Protein AF-A0A4S4DU09-F1 (afdb_monomer_lite)

Foldseek 3Di:
DVVLVVVLVCQQPDDDPDPVVSVVSCVVCVVVSVVSVVVVVVVVVVVVVVVCVVVVVVVVVVVVCCVVCVPPDPPDDDDDDDDDDDDDDDDDPPDDVVVVVVVVVVVVVVVVVVVVVVVVVVVVVVVVVVVVVVVVVVVVVVVVVVVVVVVVVVVVVVVVVVVVVVVVVVVVVVVVVVVVVVVVVVVVVVVVVVVVVVVD

Organism: Camellia sinensis var. sinensis (NCBI:txid542762)

InterPro domains:
  IPR011684 Protein Networked (NET), actin-binding (NAB) domain [PF07765] (1-52)
  IPR011684 Protein Networked (NET), actin-binding (NAB) domain [PS51774] (1-58)
  IPR051861 NET actin-binding domain-containing protein [PTHR32258] (1-99)

pLDDT: mean 85.01, std 17.53, range [29.12, 98.5]

Sequence (200 aa):
MDAKVKAMIKLIDEDTDSFARRAEMYYKKWPKLMKLVKEFYRAYRALAERYDHTTGELRQADRTMAEVFPNQVPYVLFGNSPSGSSAHECEPHTSEMPHRYKHCLEKISKLESELSCAQEEIRCLNSVVLIETSKLKSVEEKCVMVETSNQSLWLEVENLVTKIAKKDQQLFEKHEELEDEQLRFVQVEAILQTLQNFHS

Structure (mmCIF, N/CA/C/O backbone):
data_AF-A0A4S4DU09-F1
#
_entry.id   AF-A0A4S4DU09-F1
#
loop_
_atom_site.group_PDB
_atom_site.id
_atom_site.type_symbol
_atom_site.label_atom_id
_atom_site.label_alt_id
_atom_site.label_comp_id
_atom_site.label_asym_id
_atom_site.label_entity_id
_atom_site.label_seq_id
_atom_site.pdbx_PDB_ins_code
_atom_site.Cartn_x
_atom_site.Cartn_y
_atom_site.Cartn_z
_atom_site.occupancy
_atom_site.B_iso_or_equiv
_atom_site.auth_seq_id
_atom_site.auth_comp_id
_atom_site.auth_asym_id
_atom_site.auth_atom_id
_atom_site.pdbx_PDB_model_num
ATOM 1 N N . MET A 1 1 ? 11.038 15.871 -15.103 1.00 77.31 1 MET A N 1
ATOM 2 C CA . MET A 1 1 ? 10.640 14.576 -14.507 1.00 77.31 1 MET A CA 1
ATOM 3 C C . MET A 1 1 ? 10.916 14.594 -13.010 1.00 77.31 1 MET A C 1
ATOM 5 O O . MET A 1 1 ? 9.966 14.585 -12.238 1.00 77.31 1 MET A O 1
ATOM 9 N N . ASP A 1 2 ? 12.174 14.800 -12.620 1.00 83.25 2 ASP A N 1
ATOM 10 C CA . ASP A 1 2 ? 12.634 14.907 -11.226 1.00 83.25 2 ASP A CA 1
ATOM 11 C C . ASP A 1 2 ? 11.825 15.886 -10.347 1.00 83.25 2 ASP A C 1
ATOM 13 O O . ASP A 1 2 ? 11.342 15.522 -9.280 1.00 83.25 2 ASP A O 1
ATOM 17 N N . ALA A 1 3 ? 11.550 17.101 -10.834 1.00 86.62 3 ALA A N 1
ATOM 18 C CA . ALA A 1 3 ? 10.775 18.097 -10.082 1.00 86.62 3 ALA A CA 1
ATOM 19 C C . ALA A 1 3 ? 9.349 17.634 -9.711 1.00 86.62 3 ALA A C 1
ATOM 21 O O . ALA A 1 3 ? 8.856 17.944 -8.627 1.00 86.62 3 ALA A O 1
ATOM 22 N N . LYS A 1 4 ? 8.688 16.867 -10.589 1.00 81.50 4 LYS A N 1
ATOM 23 C CA . LYS A 1 4 ? 7.351 16.318 -10.318 1.00 81.50 4 LYS A CA 1
ATOM 24 C C . LYS A 1 4 ? 7.421 15.134 -9.342 1.00 81.50 4 LYS A C 1
ATOM 26 O O . LYS A 1 4 ? 6.550 15.020 -8.488 1.00 81.50 4 LYS A O 1
ATOM 31 N N . VAL A 1 5 ? 8.472 14.311 -9.411 1.00 86.25 5 VAL A N 1
ATOM 32 C CA . VAL A 1 5 ? 8.722 13.218 -8.449 1.00 86.25 5 VAL A CA 1
ATOM 33 C C . VAL A 1 5 ? 8.990 13.780 -7.051 1.00 86.25 5 VAL A C 1
ATOM 35 O O . VAL A 1 5 ? 8.345 13.369 -6.090 1.00 86.25 5 VAL A O 1
ATOM 38 N N . LYS A 1 6 ? 9.836 14.810 -6.938 1.00 88.12 6 LYS A N 1
ATOM 39 C CA . LYS A 1 6 ? 10.067 15.533 -5.676 1.00 88.12 6 LYS A CA 1
ATOM 40 C C . LYS A 1 6 ? 8.784 16.127 -5.095 1.00 88.12 6 LYS A C 1
ATOM 42 O O . LYS A 1 6 ? 8.600 16.103 -3.883 1.00 88.12 6 LYS A O 1
ATOM 47 N N . ALA A 1 7 ? 7.883 16.635 -5.936 1.00 84.56 7 ALA A N 1
ATOM 48 C CA . ALA A 1 7 ? 6.584 17.129 -5.481 1.00 84.56 7 ALA A CA 1
ATOM 49 C C . ALA A 1 7 ? 5.674 16.006 -4.943 1.00 84.56 7 ALA A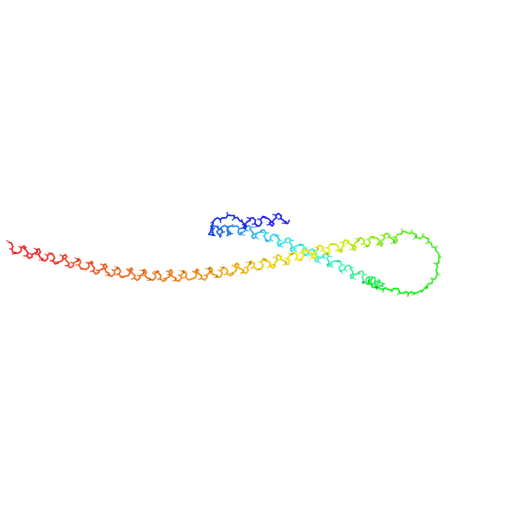 C 1
ATOM 51 O O . ALA A 1 7 ? 4.959 16.227 -3.968 1.00 84.56 7 ALA A O 1
ATOM 52 N N . MET A 1 8 ? 5.717 14.805 -5.533 1.00 83.12 8 MET A N 1
ATOM 53 C CA . MET A 1 8 ? 4.978 13.638 -5.027 1.00 83.12 8 MET A CA 1
ATOM 54 C C . MET A 1 8 ? 5.523 13.149 -3.689 1.00 83.12 8 MET A C 1
ATOM 56 O O . MET A 1 8 ? 4.73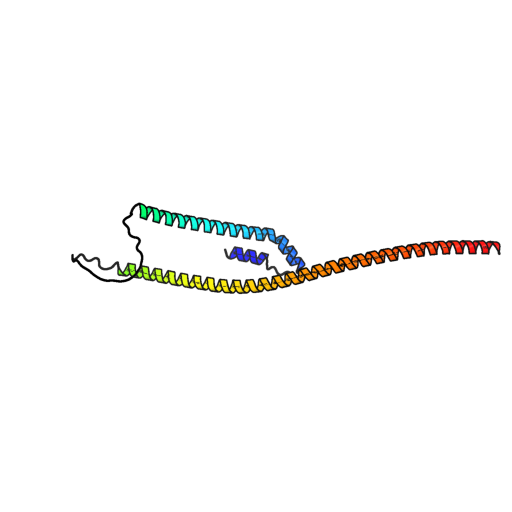8 12.898 -2.785 1.00 83.12 8 MET A O 1
ATOM 60 N N . ILE A 1 9 ? 6.847 13.066 -3.545 1.00 84.94 9 ILE A N 1
ATOM 61 C CA . ILE A 1 9 ? 7.492 12.646 -2.293 1.00 84.94 9 ILE A CA 1
ATOM 62 C C . ILE A 1 9 ? 7.136 13.618 -1.164 1.00 84.94 9 ILE A C 1
ATOM 64 O O . ILE A 1 9 ? 6.689 13.194 -0.105 1.00 84.94 9 ILE A O 1
ATOM 68 N N . LYS A 1 10 ? 7.194 14.931 -1.419 1.00 82.69 10 LYS A N 1
ATOM 69 C CA . LYS A 1 10 ? 6.789 15.950 -0.436 1.00 82.69 10 LYS A CA 1
ATOM 70 C C . LYS A 1 10 ? 5.326 15.848 0.004 1.00 82.69 10 LYS A C 1
ATOM 72 O O . LYS A 1 10 ? 5.013 16.214 1.126 1.00 82.69 10 LYS A O 1
ATOM 77 N N . LEU A 1 11 ? 4.423 15.358 -0.851 1.00 76.06 11 LEU A N 1
ATOM 78 C CA . LEU A 1 11 ? 3.023 15.131 -0.466 1.00 76.06 11 LEU A CA 1
ATOM 79 C C . LEU A 1 11 ? 2.862 13.966 0.527 1.00 76.06 11 LEU A C 1
ATOM 81 O O . LEU A 1 11 ? 1.818 13.887 1.175 1.00 76.06 11 LEU A O 1
ATOM 85 N N . ILE A 1 12 ? 3.862 13.085 0.620 1.00 76.31 12 ILE A N 1
ATOM 86 C CA . ILE A 1 12 ? 3.846 11.843 1.402 1.00 76.31 12 ILE A CA 1
ATOM 87 C C . ILE A 1 12 ? 4.667 11.984 2.695 1.00 76.31 12 ILE A C 1
ATOM 89 O O . ILE A 1 12 ? 4.250 11.465 3.726 1.00 76.31 12 ILE A O 1
ATOM 93 N N . ASP A 1 13 ? 5.786 12.708 2.654 1.00 76.62 13 ASP A N 1
ATOM 94 C CA . ASP A 1 13 ? 6.821 12.730 3.703 1.00 76.62 13 ASP A CA 1
ATOM 95 C C . ASP A 1 13 ? 6.656 13.874 4.729 1.00 76.62 13 ASP A C 1
ATOM 97 O O . ASP A 1 13 ? 7.625 14.370 5.290 1.00 76.62 13 ASP A O 1
ATOM 101 N N . GLU A 1 14 ? 5.433 14.376 4.935 1.00 71.69 14 GLU A N 1
ATOM 102 C CA . GLU A 1 14 ? 5.216 15.565 5.773 1.00 71.69 14 GLU A CA 1
ATOM 103 C C . GLU A 1 14 ? 5.247 15.214 7.274 1.00 71.69 14 GLU A C 1
ATOM 105 O O . GLU A 1 14 ? 4.438 14.406 7.743 1.00 71.69 14 GLU A O 1
ATOM 110 N N . ASP A 1 15 ? 6.177 15.831 8.016 1.00 63.50 15 ASP A N 1
ATOM 111 C CA . ASP A 1 15 ? 6.406 15.634 9.454 1.00 63.50 15 ASP A CA 1
ATOM 112 C C . ASP A 1 15 ? 5.160 15.987 10.278 1.00 63.50 15 ASP A C 1
ATOM 114 O O . ASP A 1 15 ? 4.861 17.147 10.564 1.00 63.50 15 ASP A O 1
ATOM 118 N N . THR A 1 16 ? 4.406 14.964 10.673 1.00 59.34 16 THR A N 1
ATOM 119 C CA . THR A 1 16 ? 3.304 15.097 11.628 1.00 59.34 16 THR A CA 1
ATOM 120 C C . THR A 1 16 ? 3.541 14.176 12.818 1.00 59.34 16 THR A C 1
ATOM 122 O O . THR A 1 16 ? 3.639 12.958 12.635 1.00 59.34 16 THR A O 1
ATOM 125 N N . ASP A 1 17 ? 3.535 14.746 14.025 1.00 67.25 17 ASP A N 1
ATOM 126 C CA . ASP A 1 17 ? 3.872 14.086 15.301 1.00 67.25 17 ASP A CA 1
ATOM 127 C C . ASP A 1 17 ? 2.880 12.999 15.770 1.00 67.25 17 ASP A C 1
ATOM 129 O O . ASP A 1 17 ? 3.029 12.433 16.849 1.00 67.25 17 ASP A O 1
ATOM 133 N N . SER A 1 18 ? 1.850 12.664 14.984 1.00 76.25 18 SER A N 1
ATOM 134 C CA . SER A 1 18 ? 0.872 11.627 15.339 1.00 76.25 18 SER A CA 1
ATOM 135 C C . SER A 1 18 ? 0.351 10.862 14.119 1.00 76.25 18 SER A C 1
ATOM 137 O O . SER A 1 18 ? -0.004 11.454 13.096 1.00 76.25 18 SER A O 1
ATOM 139 N N . PHE A 1 19 ? 0.256 9.534 14.254 1.00 78.50 19 PHE A N 1
ATOM 140 C CA . PHE A 1 19 ? -0.217 8.605 13.219 1.00 78.50 19 PHE A CA 1
ATOM 141 C C . PHE A 1 19 ? -1.620 8.952 12.694 1.00 78.50 19 PHE A C 1
ATOM 143 O O . PHE A 1 19 ? -1.847 8.925 11.486 1.00 78.50 19 PHE A O 1
ATOM 150 N N . ALA A 1 20 ? -2.544 9.351 13.576 1.00 78.50 20 ALA A N 1
ATOM 151 C CA . ALA A 1 20 ? -3.914 9.700 13.193 1.00 78.50 20 ALA A CA 1
ATOM 152 C C . ALA A 1 20 ? -3.962 10.921 12.256 1.00 78.50 20 ALA A C 1
ATOM 154 O O . ALA A 1 20 ? -4.653 10.904 11.238 1.00 78.50 20 ALA A O 1
ATOM 155 N N . ARG A 1 21 ? -3.154 11.952 12.543 1.00 78.38 21 ARG A N 1
ATOM 156 C CA . ARG A 1 21 ? -3.016 13.134 11.675 1.00 78.38 21 ARG A CA 1
ATOM 157 C C . ARG A 1 21 ? -2.358 12.800 10.341 1.00 78.38 21 ARG A C 1
ATOM 159 O O . ARG A 1 21 ? -2.786 13.324 9.313 1.00 78.38 21 ARG A O 1
ATOM 166 N N . ARG A 1 22 ? -1.367 11.901 10.346 1.00 78.88 22 ARG A N 1
ATOM 167 C CA . ARG A 1 22 ? -0.715 11.411 9.124 1.00 78.88 22 ARG A CA 1
ATOM 168 C C . ARG A 1 22 ? -1.717 10.717 8.202 1.00 78.88 22 ARG A C 1
ATOM 170 O O . ARG A 1 22 ? -1.784 11.046 7.019 1.00 78.88 22 ARG A O 1
ATOM 177 N N . ALA A 1 23 ? -2.527 9.811 8.749 1.00 79.00 23 ALA A N 1
ATOM 178 C CA . ALA A 1 23 ? -3.563 9.107 7.998 1.00 79.00 23 ALA A CA 1
ATOM 179 C C . ALA A 1 23 ? -4.621 10.078 7.438 1.00 79.00 23 ALA A C 1
ATOM 181 O O . ALA A 1 23 ? -4.939 10.028 6.250 1.00 79.00 23 ALA A O 1
ATOM 182 N N . GLU A 1 24 ? -5.107 11.020 8.251 1.00 80.81 24 GLU A N 1
ATOM 183 C CA . GLU A 1 24 ? -6.089 12.024 7.822 1.00 80.81 24 GLU A CA 1
ATOM 184 C C . GLU A 1 24 ? -5.555 12.923 6.687 1.00 80.81 24 GLU A C 1
ATOM 186 O O . GLU A 1 24 ? -6.242 13.164 5.686 1.00 80.81 24 GLU A O 1
ATOM 191 N N . MET A 1 25 ? -4.306 13.394 6.799 1.00 82.12 25 MET A N 1
ATOM 192 C CA . MET A 1 25 ? -3.657 14.183 5.747 1.00 82.12 25 MET A CA 1
ATOM 193 C C . MET A 1 25 ? -3.439 13.383 4.465 1.00 82.12 25 MET A C 1
ATOM 195 O O . MET A 1 25 ? -3.586 13.950 3.379 1.00 82.12 25 MET A O 1
ATOM 199 N N . TYR A 1 26 ? -3.131 12.090 4.571 1.00 82.25 26 TYR A N 1
ATOM 200 C CA . TYR A 1 26 ? -2.943 11.223 3.411 1.00 82.25 26 TYR A CA 1
ATOM 201 C C . TYR A 1 26 ? -4.214 11.159 2.560 1.00 82.25 26 TYR A C 1
ATOM 203 O O . TYR A 1 26 ? -4.169 11.450 1.364 1.00 82.25 26 TYR A O 1
ATOM 211 N N . TYR A 1 27 ? -5.372 10.910 3.180 1.00 84.12 27 TYR A N 1
ATOM 212 C CA . TYR A 1 27 ? -6.656 10.891 2.470 1.00 84.12 27 TYR A CA 1
ATOM 213 C C . TYR A 1 27 ? -7.030 12.257 1.875 1.00 84.12 27 TYR A C 1
ATOM 215 O O . TYR A 1 27 ? -7.558 12.320 0.763 1.00 84.12 27 TYR A O 1
ATOM 223 N N . LYS A 1 28 ? -6.686 13.366 2.544 1.00 85.69 28 LYS A N 1
ATOM 224 C CA . LYS A 1 28 ? -6.893 14.726 2.006 1.00 85.69 28 LYS A CA 1
ATOM 225 C C . LYS A 1 28 ? -5.985 15.044 0.808 1.00 85.69 28 LYS A C 1
ATOM 227 O O . LYS A 1 28 ? -6.398 15.756 -0.110 1.00 85.69 28 LYS A O 1
ATOM 232 N N . LYS A 1 29 ? -4.750 14.534 0.793 1.00 85.69 29 LYS A N 1
ATOM 233 C CA . LYS A 1 29 ? -3.766 14.756 -0.287 1.00 85.69 29 LYS A CA 1
ATOM 234 C C . LYS A 1 29 ? -3.873 13.737 -1.425 1.00 85.69 29 LYS A C 1
ATOM 236 O O . LYS A 1 29 ? -3.423 14.030 -2.538 1.00 85.69 29 LYS A O 1
ATOM 241 N N . TRP A 1 30 ? -4.526 12.602 -1.185 1.00 88.31 30 TRP A N 1
ATOM 242 C CA . TRP A 1 30 ? -4.700 11.498 -2.130 1.00 88.31 30 TRP A CA 1
ATOM 243 C C . TRP A 1 30 ? -5.191 11.922 -3.525 1.00 88.31 30 TRP A C 1
ATOM 245 O O . TRP A 1 30 ? -4.572 11.512 -4.510 1.00 88.31 30 TRP A O 1
ATOM 255 N N . PRO A 1 31 ? -6.204 12.804 -3.681 1.00 89.81 31 PRO A N 1
ATOM 256 C CA . PRO A 1 31 ? -6.664 13.216 -5.010 1.00 89.81 31 PRO A CA 1
ATOM 257 C C . PRO A 1 31 ? -5.588 13.954 -5.820 1.00 89.81 31 PRO A C 1
ATOM 259 O O . PRO A 1 31 ? -5.488 13.779 -7.036 1.00 89.81 31 PRO A O 1
ATOM 262 N N . LYS A 1 32 ? -4.754 14.762 -5.150 1.00 87.31 32 LYS A N 1
ATOM 263 C CA . LYS A 1 32 ? -3.662 15.516 -5.787 1.00 87.31 32 LYS A CA 1
ATOM 264 C C . LYS A 1 32 ? -2.517 14.589 -6.191 1.00 87.31 32 LYS A C 1
ATOM 266 O O . LYS A 1 32 ? -2.021 14.697 -7.312 1.00 87.31 32 LYS A O 1
ATOM 271 N N . LEU A 1 33 ? -2.148 13.653 -5.315 1.00 88.56 33 LEU A N 1
ATOM 272 C CA . LEU A 1 33 ? -1.127 12.642 -5.595 1.00 88.56 33 LEU A CA 1
ATOM 273 C C . LEU A 1 33 ? -1.545 11.748 -6.772 1.00 88.56 33 LEU A C 1
ATOM 275 O O . LEU A 1 33 ? -0.804 11.605 -7.743 1.00 88.56 33 LEU A O 1
ATOM 279 N N . MET A 1 34 ? -2.778 11.238 -6.739 1.00 91.62 34 MET A N 1
ATOM 280 C CA . MET A 1 34 ? -3.353 10.404 -7.795 1.00 91.62 34 MET A CA 1
ATOM 281 C C . MET A 1 34 ? -3.391 11.121 -9.152 1.00 91.62 34 MET A C 1
ATOM 283 O O . MET A 1 34 ? -3.112 10.513 -10.188 1.00 91.62 34 MET A O 1
ATOM 287 N N . LYS A 1 35 ? -3.706 12.423 -9.171 1.00 91.31 35 LYS A N 1
ATOM 288 C CA . LYS A 1 35 ? -3.667 13.225 -10.402 1.00 91.31 35 LYS A CA 1
ATOM 289 C C . LYS A 1 35 ? -2.256 13.269 -10.995 1.00 91.31 35 LYS A C 1
ATOM 291 O O . LYS A 1 35 ? -2.102 13.020 -12.190 1.00 91.31 35 LYS A O 1
ATOM 296 N N . LEU A 1 36 ? -1.236 13.527 -10.172 1.00 88.62 36 LEU A N 1
ATOM 297 C CA . LEU A 1 36 ? 0.148 13.612 -10.645 1.00 88.62 36 LEU A CA 1
ATOM 298 C C . LEU A 1 36 ? 0.665 12.265 -11.175 1.00 88.62 36 LEU A C 1
ATOM 300 O O . LEU A 1 36 ? 1.293 12.230 -12.232 1.00 88.62 36 LEU A O 1
ATOM 304 N N . VAL A 1 37 ? 0.340 11.163 -10.490 1.00 92.31 37 VAL A N 1
ATOM 305 C CA . VAL A 1 37 ? 0.669 9.791 -10.922 1.00 92.31 37 VAL A CA 1
ATOM 306 C C . VAL A 1 37 ? 0.055 9.486 -12.291 1.00 92.31 37 VAL A C 1
ATOM 308 O O . VAL A 1 37 ? 0.743 9.005 -13.192 1.00 92.31 37 VAL A O 1
ATOM 311 N N . LYS A 1 38 ? -1.230 9.812 -12.484 1.00 94.50 38 LYS A N 1
ATOM 312 C CA . LYS A 1 38 ? -1.931 9.587 -13.759 1.00 94.50 38 LYS A CA 1
ATOM 313 C C . LYS A 1 38 ? -1.325 10.391 -14.907 1.00 94.50 38 LYS A C 1
ATOM 315 O O . LYS A 1 38 ? -1.201 9.868 -16.013 1.00 94.50 38 LYS A O 1
ATOM 320 N N . GLU A 1 39 ? -0.942 11.642 -14.665 1.00 92.50 39 GLU A N 1
ATOM 321 C CA . GLU A 1 39 ? -0.255 12.465 -15.669 1.00 92.50 39 GLU A CA 1
ATOM 322 C C . GLU A 1 39 ? 1.115 11.887 -16.041 1.00 92.50 39 GLU A C 1
ATOM 324 O O . GLU A 1 39 ? 1.472 11.862 -17.219 1.00 92.50 39 GLU A O 1
ATOM 329 N N . PHE A 1 40 ? 1.858 11.379 -15.056 1.00 88.44 40 PHE A N 1
ATOM 330 C CA . PHE A 1 40 ? 3.135 10.708 -15.283 1.00 88.44 40 PHE A CA 1
ATOM 331 C C . PHE A 1 40 ? 2.984 9.462 -16.151 1.00 88.44 40 PHE A C 1
ATOM 333 O O . PHE A 1 40 ? 3.694 9.308 -17.145 1.00 88.44 40 PHE A O 1
ATOM 340 N N . TYR A 1 41 ? 2.020 8.609 -15.806 1.00 93.00 41 TYR A N 1
ATOM 341 C CA . TYR A 1 41 ? 1.736 7.392 -16.554 1.00 93.00 41 TYR A CA 1
ATOM 342 C C . TYR A 1 41 ? 1.314 7.699 -17.996 1.00 93.00 41 TYR A C 1
ATOM 344 O O . TYR A 1 41 ? 1.822 7.081 -18.929 1.00 93.00 41 TYR A O 1
ATOM 352 N N . ARG A 1 42 ? 0.446 8.700 -18.205 1.00 94.94 42 ARG A N 1
ATOM 353 C CA . ARG A 1 42 ? 0.052 9.143 -19.555 1.00 94.94 42 ARG A CA 1
ATOM 354 C C . ARG A 1 42 ? 1.248 9.624 -20.377 1.00 94.94 42 ARG A C 1
ATOM 356 O O . ARG A 1 42 ? 1.352 9.263 -21.544 1.00 94.94 42 ARG A O 1
ATOM 363 N N . ALA A 1 43 ? 2.145 10.409 -19.779 1.00 93.62 43 ALA A N 1
ATOM 364 C CA . ALA A 1 43 ? 3.336 10.903 -20.468 1.00 93.62 43 ALA A CA 1
ATOM 365 C C . ALA A 1 43 ? 4.301 9.768 -20.842 1.00 93.62 43 ALA A C 1
ATOM 367 O O . ALA A 1 43 ? 4.807 9.741 -21.962 1.00 93.62 43 ALA A O 1
ATOM 368 N N . TYR A 1 44 ? 4.524 8.818 -19.930 1.00 94.12 44 TYR A N 1
ATOM 369 C CA . TYR A 1 44 ? 5.360 7.647 -20.195 1.00 94.12 44 TYR A CA 1
ATOM 370 C C . TYR A 1 44 ? 4.765 6.766 -21.298 1.00 94.12 44 TYR A C 1
ATOM 372 O O . TYR A 1 44 ? 5.463 6.385 -22.233 1.00 94.12 44 TYR A O 1
ATOM 380 N N . ARG A 1 45 ? 3.454 6.511 -21.240 1.00 96.12 45 ARG A N 1
ATOM 381 C CA . ARG A 1 45 ? 2.745 5.725 -22.251 1.00 96.12 45 ARG A CA 1
ATOM 382 C C . ARG A 1 45 ? 2.833 6.353 -23.644 1.00 96.12 45 ARG A C 1
ATOM 384 O O . ARG A 1 45 ? 3.204 5.663 -24.584 1.00 96.12 45 ARG A O 1
ATOM 391 N N . ALA A 1 46 ? 2.591 7.659 -23.762 1.00 96.19 46 ALA A N 1
ATOM 392 C CA . ALA A 1 46 ? 2.724 8.371 -25.035 1.00 96.19 46 ALA A CA 1
ATOM 393 C C . ALA A 1 46 ? 4.165 8.346 -25.580 1.00 96.19 46 ALA A C 1
ATOM 395 O O . ALA A 1 46 ? 4.385 8.354 -26.791 1.00 96.19 46 ALA A O 1
ATOM 396 N N . LEU A 1 47 ? 5.169 8.332 -24.697 1.00 95.62 47 LEU A N 1
ATOM 397 C CA . LEU A 1 47 ? 6.563 8.190 -25.106 1.00 95.62 47 LEU A CA 1
ATOM 398 C C . LEU A 1 47 ? 6.843 6.792 -25.673 1.00 95.62 47 LEU A C 1
ATOM 400 O O . LEU A 1 47 ? 7.450 6.703 -26.738 1.00 95.62 47 LEU A O 1
ATOM 404 N N . ALA A 1 48 ? 6.372 5.742 -24.998 1.00 95.69 48 ALA A N 1
ATOM 405 C CA . ALA A 1 48 ? 6.509 4.360 -25.453 1.00 95.69 48 ALA A CA 1
ATOM 406 C C . ALA A 1 48 ? 5.811 4.133 -26.806 1.00 95.69 48 ALA A C 1
ATOM 408 O O . ALA A 1 48 ? 6.428 3.619 -27.731 1.00 95.69 48 ALA A O 1
ATOM 409 N N . GLU A 1 49 ? 4.581 4.630 -26.966 1.00 95.88 49 GLU A N 1
ATOM 410 C CA . GLU A 1 49 ? 3.821 4.517 -28.221 1.00 95.88 49 GLU A CA 1
ATOM 411 C C . GLU A 1 49 ? 4.564 5.155 -29.411 1.00 95.88 49 GLU A C 1
ATOM 413 O O . GLU A 1 49 ? 4.606 4.587 -30.502 1.00 95.88 49 GLU A O 1
AT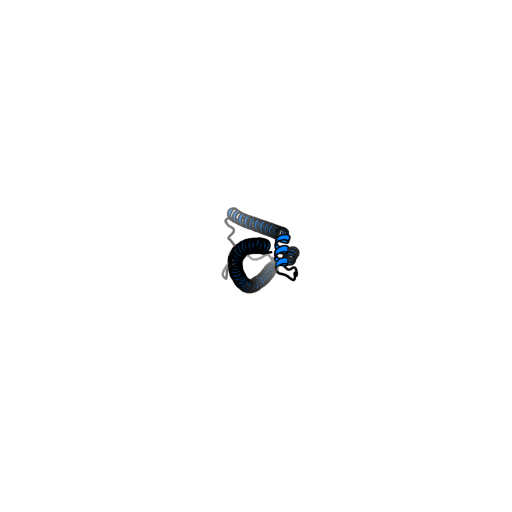OM 418 N N . ARG A 1 50 ? 5.219 6.309 -29.211 1.00 96.75 50 ARG A N 1
ATOM 419 C CA . ARG A 1 50 ? 6.050 6.925 -30.264 1.00 96.75 50 ARG A CA 1
ATOM 420 C C . ARG A 1 50 ? 7.312 6.122 -30.566 1.00 96.75 50 ARG A C 1
ATOM 422 O O . ARG A 1 50 ? 7.716 6.060 -31.724 1.00 96.75 50 ARG A O 1
ATOM 429 N N . TYR A 1 51 ? 7.938 5.528 -29.554 1.00 95.50 51 TYR A N 1
ATOM 430 C CA . TYR A 1 51 ? 9.110 4.678 -29.758 1.00 95.50 51 TYR A CA 1
ATOM 431 C C . TYR A 1 51 ? 8.757 3.451 -30.609 1.00 95.50 51 TYR A C 1
ATOM 433 O O . TYR A 1 51 ? 9.423 3.189 -31.614 1.00 95.50 51 TYR A O 1
ATOM 441 N N . ASP A 1 52 ? 7.661 2.771 -30.270 1.00 94.81 52 ASP A N 1
ATOM 442 C CA . ASP A 1 52 ? 7.152 1.627 -31.029 1.00 94.81 52 ASP A CA 1
ATOM 443 C C . ASP A 1 52 ? 6.816 2.016 -32.472 1.00 94.81 52 ASP A C 1
ATOM 445 O O . ASP A 1 52 ? 7.187 1.305 -33.406 1.00 94.81 52 ASP A O 1
ATOM 449 N N . HIS A 1 53 ? 6.185 3.179 -32.668 1.00 95.81 53 HIS A N 1
ATOM 450 C CA . HIS A 1 53 ? 5.870 3.699 -33.996 1.00 95.81 53 HIS A CA 1
ATOM 451 C C . HIS A 1 53 ? 7.133 3.940 -34.835 1.00 95.81 53 HIS A C 1
ATOM 453 O O . HIS A 1 53 ? 7.267 3.350 -35.903 1.00 95.81 53 HIS A O 1
ATOM 459 N N . THR A 1 54 ? 8.095 4.718 -34.328 1.00 94.06 54 THR A N 1
ATOM 460 C CA . THR A 1 54 ? 9.340 5.025 -35.063 1.00 94.06 54 THR A CA 1
ATOM 461 C C . THR A 1 54 ? 10.181 3.781 -35.362 1.00 94.06 54 THR A C 1
ATOM 463 O O . THR A 1 54 ? 10.728 3.641 -36.455 1.00 94.06 54 THR A O 1
ATOM 466 N N . THR A 1 55 ? 10.253 2.835 -34.422 1.00 92.75 55 THR A N 1
ATOM 467 C CA . THR A 1 55 ? 10.981 1.572 -34.615 1.00 92.75 55 THR A CA 1
ATOM 468 C C . THR A 1 55 ? 10.251 0.662 -35.605 1.00 92.75 55 THR A C 1
ATOM 470 O O . THR A 1 55 ? 10.885 -0.045 -36.392 1.00 92.75 55 THR A O 1
ATOM 473 N N . GLY A 1 56 ? 8.916 0.687 -35.591 1.00 91.25 56 GLY A N 1
ATOM 474 C CA . GLY A 1 56 ? 8.070 0.002 -36.562 1.00 91.25 56 GLY A CA 1
ATOM 475 C C . GLY A 1 56 ? 8.251 0.545 -37.980 1.00 91.25 56 GLY A C 1
ATOM 476 O O . GLY A 1 56 ? 8.453 -0.247 -38.901 1.00 91.25 56 GLY A O 1
ATOM 477 N N . GLU A 1 57 ? 8.252 1.869 -38.145 1.00 95.00 57 GLU A N 1
ATOM 478 C CA . GLU A 1 57 ? 8.491 2.542 -39.428 1.00 95.00 57 GLU A CA 1
ATOM 479 C C . GLU A 1 57 ? 9.888 2.246 -39.980 1.00 95.00 57 GLU A C 1
ATOM 481 O O . GLU A 1 57 ? 10.015 1.912 -41.156 1.00 95.00 57 GLU A O 1
ATOM 486 N N . LEU A 1 58 ? 10.923 2.271 -39.132 1.00 91.75 58 LEU A N 1
ATOM 487 C CA . LEU A 1 58 ? 12.287 1.909 -39.529 1.00 91.75 58 LEU A CA 1
ATOM 488 C C . LEU A 1 58 ? 12.353 0.471 -40.061 1.00 91.75 58 LEU A C 1
ATOM 490 O O . LEU A 1 58 ? 12.816 0.238 -41.174 1.00 91.75 58 LEU A O 1
ATOM 494 N N . ARG A 1 59 ? 11.796 -0.492 -39.316 1.00 91.31 59 ARG A N 1
ATOM 495 C CA . ARG A 1 59 ? 11.730 -1.898 -39.756 1.00 91.31 59 ARG A CA 1
ATOM 496 C C . ARG A 1 59 ? 10.899 -2.078 -41.025 1.00 91.31 59 ARG A C 1
ATOM 498 O O . ARG A 1 59 ? 11.137 -3.002 -41.803 1.00 91.31 59 ARG A O 1
ATOM 505 N N . GLN A 1 60 ? 9.870 -1.258 -41.220 1.00 92.56 60 GLN A N 1
ATOM 506 C CA . GLN A 1 60 ? 9.067 -1.274 -42.438 1.00 92.56 60 GLN A CA 1
ATOM 507 C C . GLN A 1 60 ? 9.844 -0.714 -43.635 1.00 92.56 60 GLN A C 1
ATOM 509 O O . GLN A 1 60 ? 9.773 -1.303 -44.715 1.00 92.56 60 GLN A O 1
ATOM 514 N N . ALA A 1 61 ? 10.624 0.350 -43.443 1.00 90.75 61 ALA A N 1
ATOM 515 C CA . ALA A 1 61 ? 11.524 0.883 -44.459 1.00 90.75 61 ALA A CA 1
ATOM 516 C C . ALA A 1 61 ? 12.612 -0.134 -44.835 1.00 90.75 61 ALA A C 1
ATOM 518 O O . ALA A 1 61 ? 12.821 -0.369 -46.023 1.00 90.75 61 ALA A O 1
ATOM 519 N N . ASP A 1 62 ? 13.217 -0.810 -43.852 1.00 85.50 62 ASP A N 1
ATOM 520 C CA . ASP A 1 62 ? 14.214 -1.864 -44.085 1.00 85.50 62 ASP A CA 1
ATOM 521 C C . ASP A 1 62 ? 13.635 -3.030 -44.903 1.00 85.50 62 ASP A C 1
ATOM 523 O O . ASP A 1 62 ? 14.260 -3.491 -45.859 1.00 85.50 62 ASP A O 1
ATOM 527 N N . ARG A 1 63 ? 12.408 -3.476 -44.587 1.00 87.38 63 ARG A N 1
ATOM 528 C CA . ARG A 1 63 ? 11.701 -4.496 -45.387 1.00 87.38 63 ARG A CA 1
ATOM 529 C C . ARG A 1 63 ? 11.433 -4.026 -46.811 1.00 87.38 63 ARG A C 1
ATOM 531 O O . ARG A 1 63 ? 11.735 -4.748 -47.752 1.00 87.38 63 ARG A O 1
ATOM 538 N N . THR A 1 64 ? 10.925 -2.806 -46.964 1.00 88.94 64 THR A N 1
ATOM 539 C CA . THR A 1 64 ? 10.652 -2.223 -48.286 1.00 88.94 64 THR A CA 1
ATOM 540 C C . THR A 1 64 ? 11.940 -2.111 -49.108 1.00 88.94 64 THR A C 1
ATOM 542 O O . THR A 1 64 ? 11.950 -2.431 -50.290 1.00 88.94 64 THR A O 1
ATOM 545 N N . MET A 1 65 ? 13.055 -1.708 -48.494 1.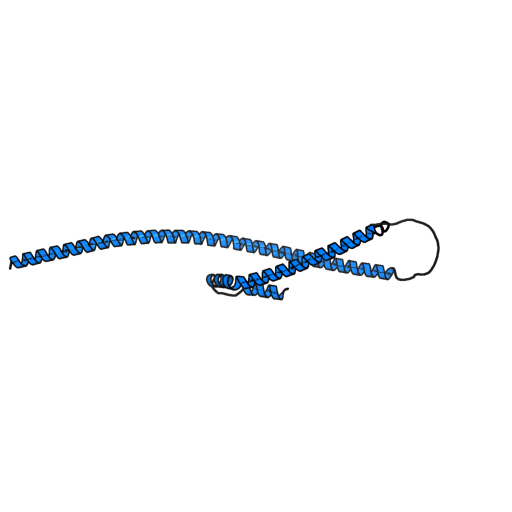00 81.69 65 MET A N 1
ATOM 546 C CA . MET A 1 65 ? 14.353 -1.618 -49.166 1.00 81.69 65 MET A CA 1
ATOM 547 C C . MET A 1 65 ? 14.867 -2.994 -49.603 1.00 81.69 65 MET A C 1
ATOM 549 O O . MET A 1 65 ? 15.352 -3.128 -50.726 1.00 81.69 65 MET A O 1
ATOM 553 N N . ALA A 1 66 ? 14.715 -4.014 -48.753 1.00 79.75 66 ALA A N 1
ATOM 554 C CA . ALA A 1 66 ? 15.064 -5.392 -49.088 1.00 79.75 66 ALA A CA 1
ATOM 555 C C . ALA A 1 66 ? 14.202 -5.958 -50.235 1.00 79.75 66 ALA A C 1
ATOM 557 O O . ALA A 1 66 ? 14.709 -6.705 -51.068 1.00 79.75 66 ALA A O 1
ATOM 558 N N . GLU A 1 67 ? 12.922 -5.580 -50.315 1.00 80.31 67 GLU A N 1
ATOM 559 C CA . GLU A 1 67 ? 12.005 -5.989 -51.390 1.00 80.31 67 GLU A CA 1
ATOM 560 C C . GLU A 1 67 ? 12.273 -5.262 -52.718 1.00 80.31 67 GLU A C 1
ATOM 562 O O . GLU A 1 67 ? 12.234 -5.884 -53.780 1.00 80.31 67 GLU A O 1
ATOM 567 N N . VAL A 1 68 ? 12.561 -3.956 -52.676 1.00 83.25 68 VAL A N 1
ATOM 568 C CA . VAL A 1 68 ? 12.811 -3.130 -53.875 1.00 83.25 68 VAL A CA 1
ATOM 569 C C . VAL A 1 68 ? 14.210 -3.379 -54.453 1.00 83.25 68 VAL A C 1
ATOM 571 O O . VAL A 1 68 ? 14.412 -3.249 -55.661 1.00 83.25 68 VAL A O 1
ATOM 574 N N . PHE A 1 69 ? 15.173 -3.788 -53.621 1.00 71.75 69 PHE A N 1
ATOM 575 C CA . PHE A 1 69 ? 16.543 -4.094 -54.037 1.00 71.75 69 PHE A CA 1
ATOM 576 C C . PHE A 1 69 ? 16.993 -5.481 -53.540 1.00 71.75 69 PHE A C 1
ATOM 578 O O . PHE A 1 69 ? 17.906 -5.574 -52.715 1.00 71.75 69 PHE A O 1
ATOM 585 N N . PRO A 1 70 ? 16.428 -6.573 -54.088 1.00 66.19 70 PRO A N 1
ATOM 586 C CA . PRO A 1 70 ? 16.632 -7.945 -53.602 1.00 66.19 70 PRO A CA 1
ATOM 587 C C . PRO A 1 70 ? 18.082 -8.455 -53.687 1.00 66.19 70 PRO A C 1
ATOM 589 O O . PRO A 1 70 ? 18.412 -9.479 -53.098 1.00 66.19 70 PRO A O 1
ATOM 592 N N . ASN A 1 71 ? 18.962 -7.735 -54.390 1.00 57.81 71 ASN A N 1
ATOM 593 C CA . ASN A 1 71 ? 20.362 -8.111 -54.588 1.00 57.81 71 ASN A CA 1
ATOM 594 C C . ASN A 1 71 ? 21.343 -7.393 -53.641 1.00 57.81 71 ASN A C 1
ATOM 596 O O . ASN A 1 71 ? 22.553 -7.585 -53.771 1.00 57.81 71 ASN A O 1
ATOM 600 N N . GLN A 1 72 ? 20.870 -6.567 -52.699 1.00 60.19 72 GLN A N 1
ATOM 601 C CA . GLN A 1 72 ? 21.737 -5.998 -51.662 1.00 60.19 72 GLN A CA 1
ATOM 602 C C . GLN A 1 72 ? 21.800 -6.956 -50.471 1.00 60.19 72 GLN A C 1
ATOM 604 O O . GLN A 1 72 ? 20.883 -7.044 -49.658 1.00 60.19 72 GLN A O 1
ATOM 609 N N . VAL A 1 73 ? 22.890 -7.720 -50.403 1.00 55.44 73 VAL A N 1
ATOM 610 C CA . VAL A 1 73 ? 23.140 -8.695 -49.337 1.00 55.44 73 VAL A CA 1
ATOM 611 C C . VAL A 1 73 ? 23.224 -7.964 -47.989 1.00 55.44 73 VAL A C 1
ATOM 613 O O . VAL A 1 73 ? 23.997 -7.007 -47.879 1.00 55.44 73 VAL A O 1
ATOM 616 N N . PRO A 1 74 ? 22.485 -8.401 -46.949 1.00 53.59 74 PRO A N 1
ATOM 617 C CA . PRO A 1 74 ? 22.674 -7.908 -45.592 1.00 53.59 74 PRO A CA 1
ATOM 618 C C . PRO A 1 74 ? 24.141 -8.057 -45.190 1.00 53.59 74 PRO A C 1
ATOM 620 O O . PRO A 1 74 ? 24.686 -9.161 -45.204 1.00 53.59 74 PRO A O 1
ATOM 623 N N . TYR A 1 75 ? 24.793 -6.947 -44.846 1.00 53.41 75 TYR A N 1
ATOM 624 C CA . TYR A 1 75 ? 26.174 -6.963 -44.376 1.00 53.41 75 TYR A CA 1
ATOM 625 C C . TYR A 1 75 ? 26.203 -7.563 -42.964 1.00 53.41 75 TYR A C 1
ATOM 627 O O . TYR A 1 75 ? 26.091 -6.863 -41.958 1.00 53.41 75 TYR A O 1
ATOM 635 N N . VAL A 1 76 ? 26.294 -8.892 -42.891 1.00 46.34 76 VAL A N 1
ATOM 636 C CA . VAL A 1 76 ? 26.532 -9.618 -41.645 1.00 46.34 76 VAL A CA 1
ATOM 637 C C . VAL A 1 76 ? 28.030 -9.565 -41.363 1.00 46.34 76 VAL A C 1
ATOM 639 O O . VAL A 1 76 ? 28.855 -10.125 -42.079 1.00 46.34 76 VAL A O 1
ATOM 642 N N . LEU A 1 77 ? 28.370 -8.830 -40.313 1.00 58.41 77 LEU A N 1
ATOM 643 C CA . LEU A 1 77 ? 29.691 -8.728 -39.717 1.00 58.41 77 LEU A CA 1
ATOM 644 C C . LEU A 1 77 ? 30.117 -10.093 -39.146 1.00 58.41 77 LEU A C 1
ATOM 646 O O . LEU A 1 77 ? 29.641 -10.442 -38.074 1.00 58.41 77 LEU A O 1
ATOM 650 N N . PHE A 1 78 ? 31.009 -10.845 -39.805 1.00 39.47 78 PHE A N 1
ATOM 651 C CA . PHE A 1 78 ? 31.909 -11.798 -39.129 1.00 39.47 78 PHE A CA 1
ATOM 652 C C . PHE A 1 78 ? 33.090 -12.233 -40.023 1.00 39.47 78 PHE A C 1
ATOM 654 O O . PHE A 1 78 ? 32.897 -12.850 -41.061 1.00 39.47 78 PHE A O 1
ATOM 661 N N . GLY A 1 79 ? 34.309 -11.925 -39.565 1.00 48.62 79 GLY A N 1
ATOM 662 C CA . GLY A 1 79 ? 35.489 -12.802 -39.597 1.00 48.62 79 GLY A CA 1
ATOM 663 C C . GLY A 1 79 ? 36.083 -13.314 -40.923 1.00 48.62 79 GLY A C 1
ATOM 664 O O . GLY A 1 79 ? 35.576 -14.257 -41.512 1.00 48.62 79 GLY A O 1
ATOM 665 N N . ASN A 1 80 ? 37.318 -12.854 -41.170 1.00 38.66 80 ASN A N 1
ATOM 666 C CA . ASN A 1 80 ? 38.488 -13.620 -41.648 1.00 38.66 80 ASN A CA 1
ATOM 667 C C . ASN A 1 80 ? 38.731 -13.740 -43.177 1.00 38.66 80 ASN A C 1
ATOM 669 O O . ASN A 1 80 ? 37.954 -14.331 -43.915 1.00 38.66 80 ASN A O 1
ATOM 673 N N . SER A 1 81 ? 39.893 -13.211 -43.602 1.00 60.53 81 SER A N 1
ATOM 674 C CA . SER A 1 81 ? 40.626 -13.383 -44.886 1.00 60.53 81 SER A CA 1
ATOM 675 C C . SER A 1 81 ? 40.840 -14.861 -45.311 1.00 60.53 81 SER A C 1
ATOM 677 O O . SER A 1 81 ? 40.531 -15.723 -44.489 1.00 60.53 81 SER A O 1
ATOM 679 N N . PRO A 1 82 ? 41.501 -15.226 -46.455 1.00 61.12 82 PRO A N 1
ATOM 680 C CA . PRO A 1 82 ? 42.124 -14.457 -47.565 1.00 61.12 82 PRO A CA 1
ATOM 681 C C . PRO A 1 82 ? 41.837 -14.998 -49.010 1.00 61.12 82 PRO A C 1
ATOM 683 O O . PRO A 1 82 ? 41.182 -16.018 -49.179 1.00 61.12 82 PRO A O 1
ATOM 686 N N . SER A 1 83 ? 42.454 -14.365 -50.032 1.00 43.31 83 SER A N 1
ATOM 687 C CA . SER A 1 83 ? 42.654 -14.810 -51.445 1.00 43.31 83 SER A CA 1
ATOM 688 C C . SER A 1 83 ? 41.458 -14.739 -52.416 1.00 43.31 83 SER A C 1
ATOM 690 O O . SER A 1 83 ? 40.378 -15.208 -52.103 1.00 43.31 83 SER A O 1
ATOM 692 N N . GLY A 1 84 ? 41.571 -14.243 -53.658 1.00 33.25 84 GLY A N 1
ATOM 693 C CA . GLY A 1 84 ? 42.700 -13.694 -54.418 1.00 33.25 84 GLY A CA 1
ATOM 694 C C . GLY A 1 84 ? 42.293 -13.309 -55.861 1.00 33.25 84 GLY A C 1
ATOM 695 O O . GLY A 1 84 ? 41.285 -13.801 -56.353 1.00 33.25 84 GLY A O 1
ATOM 696 N N . SER A 1 85 ? 43.138 -12.486 -56.510 1.00 41.75 85 SER A N 1
ATOM 697 C CA . SER A 1 85 ? 43.211 -12.127 -57.954 1.00 41.75 85 SER A CA 1
ATOM 698 C C . SER A 1 85 ? 42.000 -11.379 -58.558 1.00 41.75 85 SER A C 1
ATOM 700 O O . SER A 1 85 ? 40.861 -11.754 -58.343 1.00 41.75 85 SER A O 1
ATOM 702 N N . SER A 1 86 ? 42.131 -10.298 -59.331 1.00 34.88 86 SER A N 1
ATOM 703 C CA . SER A 1 86 ? 43.035 -10.069 -60.463 1.00 34.88 86 SER A CA 1
ATOM 704 C C . SER A 1 86 ? 43.206 -8.568 -60.733 1.00 34.88 86 SER A C 1
ATOM 706 O O . SER A 1 86 ? 42.303 -7.772 -60.494 1.00 34.88 86 SER A O 1
ATOM 708 N N . ALA A 1 87 ? 44.378 -8.217 -61.256 1.00 40.03 87 ALA A N 1
ATOM 709 C CA . ALA A 1 87 ? 44.888 -6.872 -61.476 1.00 40.03 87 ALA A CA 1
ATOM 710 C C . ALA A 1 87 ? 44.108 -6.035 -62.508 1.00 40.03 87 ALA A C 1
ATOM 712 O O . ALA A 1 87 ? 43.893 -6.467 -63.639 1.00 40.03 87 ALA A O 1
ATOM 713 N N . HIS A 1 88 ? 43.823 -4.787 -62.126 1.00 36.62 88 HIS A N 1
ATOM 714 C CA . HIS A 1 88 ? 43.928 -3.614 -62.995 1.00 36.62 88 HIS A CA 1
ATOM 715 C C . HIS A 1 88 ? 44.315 -2.407 -62.112 1.00 36.62 88 HIS A C 1
ATOM 717 O O . HIS A 1 88 ? 43.521 -1.942 -61.300 1.00 36.62 88 HIS A O 1
ATOM 723 N N . GLU A 1 89 ? 45.565 -1.950 -62.215 1.00 37.38 89 GLU A N 1
ATOM 724 C CA . GLU A 1 89 ? 46.052 -0.663 -61.679 1.00 37.38 89 GLU A CA 1
ATOM 725 C C . GLU A 1 89 ? 45.540 0.487 -62.583 1.00 37.38 89 GLU A C 1
ATOM 727 O O . GLU A 1 89 ? 45.245 0.237 -63.751 1.00 37.38 89 GLU A O 1
ATOM 732 N N . CYS A 1 90 ? 45.404 1.765 -62.216 1.00 33.78 90 CYS A N 1
ATOM 733 C CA . CYS A 1 90 ? 45.556 2.533 -60.978 1.00 33.78 90 CYS A CA 1
ATOM 734 C C . CYS A 1 90 ? 44.875 3.899 -61.230 1.00 33.78 90 CYS A C 1
ATOM 736 O O . CYS A 1 90 ? 45.167 4.527 -62.245 1.00 33.78 90 CYS A O 1
ATOM 738 N N . GLU A 1 91 ? 44.068 4.411 -60.296 1.00 29.12 91 GLU A N 1
ATOM 739 C CA . GLU A 1 91 ? 43.962 5.861 -60.062 1.00 29.12 91 GLU A CA 1
ATOM 740 C C . GLU A 1 91 ? 43.928 6.138 -58.544 1.00 29.12 91 GLU A C 1
ATOM 742 O O . GLU A 1 91 ? 43.338 5.361 -57.784 1.00 29.12 91 GLU A O 1
ATOM 747 N N . PRO A 1 92 ? 44.610 7.193 -58.059 1.00 47.47 92 PRO A N 1
ATOM 748 C CA . PRO A 1 92 ? 44.961 7.335 -56.653 1.00 47.47 92 PRO A CA 1
ATOM 749 C C . PRO A 1 92 ? 43.859 8.045 -55.854 1.00 47.47 92 PRO A C 1
ATOM 751 O O . PRO A 1 92 ? 43.862 9.265 -55.705 1.00 47.47 92 PRO A O 1
ATOM 754 N N . HIS A 1 93 ? 42.956 7.283 -55.235 1.00 42.59 93 HIS A N 1
ATOM 755 C CA . HIS A 1 93 ? 42.122 7.793 -54.138 1.00 42.59 93 HIS A CA 1
ATOM 756 C C . HIS A 1 93 ? 42.760 7.477 -52.787 1.00 42.59 93 HIS A C 1
ATOM 758 O O . HIS A 1 93 ? 42.291 6.666 -51.987 1.00 42.59 93 HIS A O 1
ATOM 764 N N . THR A 1 94 ? 43.879 8.145 -52.533 1.00 43.00 94 THR A N 1
ATOM 765 C CA . THR A 1 94 ? 44.475 8.242 -51.206 1.00 43.00 94 THR A CA 1
ATOM 766 C C . THR A 1 94 ? 43.546 9.041 -50.283 1.00 43.00 94 THR A C 1
ATOM 768 O O . THR A 1 94 ? 43.233 10.193 -50.562 1.00 43.00 94 THR A O 1
ATOM 771 N N . SER A 1 95 ? 43.209 8.444 -49.132 1.00 53.75 95 SER A N 1
ATOM 772 C CA . SER A 1 95 ? 42.902 9.137 -47.867 1.00 53.75 95 SER A CA 1
ATOM 773 C C . SER A 1 95 ? 41.448 9.516 -47.501 1.00 53.75 95 SER A C 1
ATOM 775 O O . SER A 1 95 ? 41.220 10.582 -46.943 1.00 53.75 95 SER A O 1
ATOM 777 N N . GLU A 1 96 ? 40.469 8.612 -47.638 1.00 49.84 96 GLU A N 1
ATOM 778 C CA . GLU A 1 96 ? 39.216 8.698 -46.836 1.00 49.84 96 GLU A CA 1
ATOM 779 C C . GLU A 1 96 ? 38.906 7.450 -45.989 1.00 49.84 96 GLU A C 1
ATOM 781 O O . GLU A 1 96 ? 38.201 7.528 -44.979 1.00 49.84 96 GLU A O 1
ATOM 786 N N . MET A 1 97 ? 39.456 6.288 -46.348 1.00 56.50 97 MET A N 1
ATOM 787 C CA . MET A 1 97 ? 39.257 5.034 -45.605 1.00 56.50 97 MET A CA 1
ATOM 788 C C . MET A 1 97 ? 39.758 5.071 -44.146 1.00 56.50 97 MET A C 1
ATOM 790 O O . MET A 1 97 ? 39.043 4.568 -43.274 1.00 56.50 97 MET A O 1
ATOM 794 N N . PRO A 1 98 ? 40.903 5.709 -43.820 1.00 69.75 98 PRO A N 1
ATOM 795 C CA . PRO A 1 98 ? 41.360 5.823 -42.433 1.00 69.75 98 PRO A CA 1
ATOM 796 C C . PRO A 1 98 ? 40.412 6.654 -41.556 1.00 69.75 98 PRO A C 1
ATOM 798 O O . PRO A 1 98 ? 40.210 6.338 -40.385 1.00 69.75 98 PRO A O 1
ATOM 801 N N . HIS A 1 99 ? 39.790 7.693 -42.124 1.00 69.38 99 HIS A N 1
ATOM 802 C CA . HIS A 1 99 ? 38.877 8.579 -41.399 1.00 69.38 99 HIS A CA 1
ATOM 803 C C . HIS A 1 99 ? 37.535 7.906 -41.091 1.00 69.38 99 HIS A C 1
ATOM 805 O O . HIS A 1 99 ? 37.036 8.039 -39.973 1.00 69.38 99 HIS A O 1
ATOM 811 N N . ARG A 1 100 ? 36.986 7.116 -42.028 1.00 82.06 100 ARG A N 1
ATOM 812 C CA . ARG A 1 100 ? 35.768 6.320 -41.784 1.00 82.06 100 ARG A CA 1
ATOM 813 C C . ARG A 1 100 ? 35.977 5.242 -40.723 1.00 82.06 100 ARG A C 1
ATOM 815 O O . ARG A 1 100 ? 35.143 5.106 -39.832 1.00 82.06 100 ARG A O 1
ATOM 822 N N . TYR A 1 101 ? 37.103 4.529 -40.774 1.00 87.00 101 TYR A N 1
ATOM 823 C CA . TYR A 1 101 ? 37.451 3.533 -39.758 1.00 87.00 101 TYR A CA 1
ATOM 824 C C . TYR A 1 101 ? 37.615 4.170 -38.370 1.00 87.00 101 TYR A C 1
ATOM 826 O O . TYR A 1 101 ? 37.049 3.681 -37.393 1.00 87.00 101 TYR A O 1
ATOM 834 N N . LYS A 1 102 ? 38.300 5.319 -38.292 1.00 88.75 102 LYS A N 1
ATOM 835 C CA . LYS A 1 102 ? 38.451 6.084 -37.047 1.00 88.75 102 LYS A CA 1
ATOM 836 C C . LYS A 1 102 ? 37.102 6.536 -36.470 1.00 88.75 102 LYS A C 1
ATOM 838 O O . LYS A 1 102 ? 36.853 6.327 -35.288 1.00 88.75 102 LYS A O 1
ATOM 843 N N . HIS A 1 103 ? 36.210 7.076 -37.301 1.00 90.19 103 HIS A N 1
ATOM 844 C CA . HIS A 1 103 ? 34.864 7.474 -36.876 1.00 90.19 103 HIS A CA 1
ATOM 845 C C . HIS A 1 103 ? 34.023 6.278 -36.386 1.00 90.19 103 HIS A C 1
ATOM 847 O O . HIS A 1 103 ? 33.300 6.384 -35.395 1.00 90.19 103 HIS A O 1
ATOM 853 N N . CYS A 1 104 ? 34.125 5.117 -37.043 1.00 91.44 104 CYS A N 1
ATOM 854 C CA . CYS A 1 104 ? 33.476 3.892 -36.573 1.00 91.44 104 CYS A CA 1
ATOM 855 C C . CYS A 1 104 ? 33.996 3.454 -35.198 1.00 91.44 104 CYS A C 1
ATOM 857 O O . CYS A 1 104 ? 33.184 3.130 -34.334 1.00 91.44 104 CYS A O 1
ATOM 859 N N . LEU A 1 105 ? 35.312 3.491 -34.969 1.00 94.00 105 LEU A N 1
ATOM 860 C CA . LEU A 1 105 ? 35.903 3.162 -33.668 1.00 94.00 105 LEU A CA 1
ATOM 861 C C . LEU A 1 105 ? 35.456 4.124 -32.560 1.00 94.00 105 LEU A C 1
ATOM 863 O O . LEU A 1 105 ? 35.105 3.675 -31.473 1.00 94.00 105 LEU A O 1
ATOM 867 N N . GLU A 1 106 ? 35.409 5.429 -32.837 1.00 94.88 106 GLU A N 1
ATOM 868 C CA . GLU A 1 106 ? 34.906 6.428 -31.882 1.00 94.88 106 GLU A CA 1
ATOM 869 C C . GLU A 1 106 ? 33.436 6.170 -31.520 1.00 94.88 106 GLU A C 1
ATOM 871 O O . GLU A 1 106 ? 33.057 6.231 -30.348 1.00 94.88 106 GLU A O 1
ATOM 876 N N . LYS A 1 107 ? 32.607 5.813 -32.509 1.00 96.06 107 LYS A N 1
ATOM 877 C CA . LYS A 1 107 ? 31.201 5.464 -32.279 1.00 96.06 107 LYS A CA 1
ATOM 878 C C . LYS A 1 107 ? 31.050 4.182 -31.458 1.00 96.06 107 LYS A C 1
ATOM 880 O O . LYS A 1 107 ? 30.200 4.145 -30.573 1.00 96.06 107 LYS A O 1
ATOM 885 N N . ILE A 1 108 ? 31.864 3.161 -31.730 1.00 94.88 108 ILE A N 1
ATOM 886 C CA . ILE A 1 108 ? 31.881 1.911 -30.954 1.00 94.88 108 ILE A CA 1
ATOM 887 C C . ILE A 1 108 ? 32.279 2.206 -29.506 1.00 94.88 108 ILE A C 1
ATOM 889 O O . ILE A 1 108 ? 31.531 1.856 -28.602 1.00 94.88 108 ILE A O 1
ATOM 893 N N . SER A 1 109 ? 33.368 2.948 -29.289 1.00 96.44 109 SER A N 1
ATOM 894 C CA . SER A 1 109 ? 33.830 3.316 -27.946 1.00 96.44 109 SER A CA 1
ATOM 895 C C . SER A 1 109 ? 32.775 4.102 -27.159 1.00 96.44 109 SER A C 1
ATOM 897 O O . SER A 1 109 ? 32.545 3.838 -25.976 1.00 96.44 109 SER A O 1
ATOM 899 N N . LYS A 1 110 ? 32.067 5.028 -27.820 1.00 96.31 110 LYS A N 1
ATOM 900 C CA . LYS A 1 110 ? 30.950 5.753 -27.207 1.00 96.31 110 LYS A CA 1
ATOM 901 C C . LYS A 1 110 ? 29.824 4.806 -26.783 1.00 96.31 110 LYS A C 1
ATOM 903 O O . LYS A 1 110 ? 29.398 4.863 -25.631 1.00 96.31 110 LYS A O 1
ATOM 908 N N . LEU A 1 111 ? 29.382 3.923 -27.678 1.00 97.06 111 LEU A N 1
ATOM 909 C CA . LEU A 1 111 ? 28.333 2.945 -27.375 1.00 97.06 111 LEU A CA 1
ATOM 910 C C . LEU A 1 111 ? 28.748 1.980 -26.256 1.00 97.06 111 LEU A C 1
ATOM 912 O O . LEU A 1 111 ? 27.929 1.660 -25.402 1.00 97.06 111 LEU A O 1
ATOM 916 N N . GLU A 1 112 ? 30.012 1.559 -26.215 1.00 96.56 112 GLU A N 1
ATOM 917 C CA . GLU A 1 112 ? 30.554 0.727 -25.134 1.00 96.56 112 GLU A CA 1
ATOM 918 C C . GLU A 1 112 ? 30.504 1.455 -23.783 1.00 96.56 112 GLU A C 1
ATOM 920 O O . GLU A 1 112 ? 30.065 0.873 -22.789 1.00 96.56 112 GLU A O 1
ATOM 925 N N . SER A 1 113 ? 30.877 2.742 -23.740 1.00 95.38 113 SER A N 1
ATOM 926 C CA . SER A 1 113 ? 30.780 3.547 -22.514 1.00 95.38 113 SER A CA 1
ATOM 927 C C . SER A 1 113 ? 29.333 3.754 -22.054 1.00 95.38 113 SER A C 1
ATOM 929 O O . SER A 1 113 ? 29.044 3.643 -20.862 1.00 95.38 113 SER A O 1
ATOM 931 N N . GLU A 1 114 ? 28.410 4.000 -22.990 1.00 98.00 114 GLU A N 1
ATOM 932 C CA . GLU A 1 114 ? 26.983 4.171 -22.700 1.00 98.00 114 GLU A CA 1
ATOM 933 C C . GLU A 1 114 ? 26.378 2.863 -22.179 1.00 98.00 114 GLU A C 1
ATOM 935 O O . GLU A 1 114 ? 25.628 2.871 -21.203 1.00 98.00 114 GLU A O 1
ATOM 940 N N . LEU A 1 115 ? 26.763 1.729 -22.768 1.00 96.38 115 LEU A N 1
ATOM 941 C CA . LEU A 1 115 ? 26.344 0.404 -22.325 1.00 96.38 115 LEU A CA 1
ATOM 942 C C . LEU A 1 115 ? 26.887 0.080 -20.927 1.00 96.38 115 LEU A C 1
ATOM 944 O O . LEU A 1 115 ? 26.131 -0.405 -20.087 1.00 96.38 115 LEU A O 1
ATOM 948 N N . SER A 1 116 ? 28.153 0.401 -20.644 1.00 97.31 116 SER A N 1
ATOM 949 C CA . SER A 1 116 ? 28.733 0.237 -19.305 1.00 97.31 116 SER A CA 1
ATOM 950 C C . SER A 1 116 ? 28.034 1.122 -18.269 1.00 97.31 116 SER A C 1
ATOM 952 O O . SER A 1 116 ? 27.797 0.676 -17.146 1.00 97.31 116 SER A O 1
ATOM 954 N N . CYS A 1 117 ? 27.686 2.359 -18.636 1.00 96.19 117 CYS A N 1
ATOM 955 C CA . CYS A 1 117 ? 26.945 3.279 -17.773 1.00 96.19 117 CYS A CA 1
ATOM 956 C C . CYS A 1 117 ? 25.548 2.723 -17.461 1.00 96.19 117 CYS A C 1
ATOM 958 O O . CYS A 1 117 ? 25.176 2.594 -16.295 1.00 96.19 117 CYS A O 1
ATOM 960 N N . ALA A 1 118 ? 24.814 2.285 -18.487 1.00 96.06 118 ALA A N 1
ATOM 961 C CA . ALA A 1 118 ? 23.495 1.678 -18.328 1.00 96.06 118 ALA A CA 1
ATOM 962 C C . ALA A 1 118 ? 23.537 0.383 -17.491 1.00 96.06 118 ALA A C 1
ATOM 964 O O . ALA A 1 118 ? 22.651 0.135 -16.673 1.00 96.06 118 ALA A O 1
ATOM 965 N N . GLN A 1 119 ? 24.576 -0.442 -17.649 1.00 97.31 119 GLN A N 1
ATOM 966 C CA . GLN A 1 119 ? 24.765 -1.648 -16.836 1.00 97.31 119 GLN A CA 1
ATOM 967 C C . GLN A 1 119 ? 24.999 -1.330 -15.354 1.00 97.31 119 GLN A C 1
ATOM 969 O O . GLN A 1 119 ? 24.491 -2.048 -14.488 1.00 97.31 119 GLN A O 1
ATOM 974 N N . GLU A 1 120 ? 25.748 -0.269 -15.047 1.00 96.38 120 GLU A N 1
ATOM 975 C CA . GLU A 1 120 ? 25.953 0.185 -13.668 1.00 96.38 120 GLU A CA 1
ATOM 976 C C . GLU A 1 120 ? 24.654 0.708 -13.048 1.00 96.38 120 GLU A C 1
ATOM 978 O O . GLU A 1 120 ? 24.324 0.352 -11.915 1.00 96.38 120 GLU A O 1
ATOM 983 N N . GLU A 1 121 ? 23.879 1.487 -13.805 1.00 96.31 121 GLU A N 1
ATOM 984 C CA . GLU A 1 121 ? 22.568 1.975 -13.370 1.00 96.31 121 GLU A CA 1
ATOM 985 C C . GLU A 1 121 ? 21.622 0.817 -13.036 1.00 96.31 121 GLU A C 1
ATOM 987 O O . GLU A 1 121 ? 21.008 0.820 -11.969 1.00 96.31 121 GLU A O 1
ATOM 992 N N . ILE A 1 122 ? 21.556 -0.214 -13.888 1.00 96.31 122 ILE A N 1
ATOM 993 C CA . ILE A 1 122 ? 20.755 -1.421 -13.627 1.00 96.31 122 ILE A CA 1
ATOM 994 C C . ILE A 1 122 ? 21.231 -2.125 -12.352 1.00 96.31 122 ILE A C 1
ATOM 996 O O . ILE A 1 122 ? 20.412 -2.547 -11.532 1.00 96.31 122 ILE A O 1
ATOM 1000 N N . ARG A 1 123 ? 22.549 -2.248 -12.153 1.00 97.44 123 ARG A N 1
ATOM 1001 C CA . ARG A 1 123 ? 23.114 -2.877 -10.951 1.00 97.44 123 ARG A CA 1
ATOM 1002 C C . ARG A 1 123 ? 22.728 -2.111 -9.686 1.00 97.44 123 ARG A C 1
ATOM 1004 O O . ARG A 1 123 ? 22.301 -2.728 -8.709 1.00 97.44 123 ARG A O 1
ATOM 1011 N N . CYS A 1 124 ? 22.847 -0.787 -9.716 1.00 95.88 124 CYS A N 1
ATOM 1012 C CA . CYS A 1 124 ? 22.468 0.081 -8.605 1.00 95.88 124 CYS A CA 1
ATOM 1013 C C . CYS A 1 124 ? 20.959 0.032 -8.347 1.00 95.88 124 CYS A C 1
ATOM 1015 O O . CYS A 1 124 ? 20.529 -0.065 -7.201 1.00 95.88 124 CYS A O 1
ATOM 1017 N N . LEU A 1 125 ? 20.142 0.035 -9.399 1.00 97.50 125 LEU A N 1
ATOM 1018 C CA . LEU A 1 125 ? 18.694 -0.068 -9.261 1.00 97.50 125 LEU A CA 1
ATOM 1019 C C . LEU A 1 125 ? 18.292 -1.401 -8.616 1.00 97.50 125 LEU A C 1
ATOM 1021 O O . LEU A 1 125 ? 17.473 -1.414 -7.702 1.00 97.50 125 LEU A O 1
ATOM 1025 N N . ASN A 1 126 ? 18.914 -2.510 -9.022 1.00 96.94 126 ASN A N 1
ATOM 1026 C CA . ASN A 1 126 ? 18.661 -3.823 -8.427 1.00 96.94 126 ASN A CA 1
ATOM 1027 C C . ASN A 1 126 ? 18.996 -3.867 -6.929 1.00 96.94 126 ASN A C 1
ATOM 1029 O O . ASN A 1 126 ? 18.248 -4.470 -6.158 1.00 96.94 126 ASN A O 1
ATOM 1033 N N . SER A 1 127 ? 20.087 -3.222 -6.494 1.00 95.38 127 SER A N 1
ATOM 1034 C CA . SER A 1 127 ? 20.431 -3.169 -5.067 1.00 95.38 127 SER A CA 1
ATOM 1035 C C . SER A 1 127 ? 19.418 -2.341 -4.269 1.00 95.38 127 SER A C 1
ATOM 1037 O O . SER A 1 127 ? 18.998 -2.767 -3.191 1.00 95.38 127 SER A O 1
ATOM 1039 N N . VAL A 1 128 ? 18.953 -1.215 -4.820 1.00 97.50 128 VAL A N 1
ATOM 1040 C CA . VAL A 1 128 ? 17.891 -0.393 -4.218 1.00 97.50 128 VAL A CA 1
ATOM 1041 C C . VAL A 1 128 ? 16.587 -1.181 -4.113 1.00 97.50 128 VAL A C 1
ATOM 1043 O O . VAL A 1 128 ? 16.011 -1.242 -3.029 1.00 97.50 128 VAL A O 1
ATOM 1046 N N . VAL A 1 129 ? 16.166 -1.858 -5.184 1.00 97.25 129 VAL A N 1
ATOM 1047 C CA . VAL A 1 129 ? 14.959 -2.702 -5.189 1.00 97.25 129 VAL A CA 1
ATOM 1048 C C . VAL A 1 129 ? 15.056 -3.804 -4.130 1.00 97.25 129 VAL A C 1
ATOM 1050 O O . VAL A 1 129 ? 14.097 -4.039 -3.394 1.00 97.25 129 VAL A O 1
ATOM 1053 N N . LEU A 1 130 ? 16.212 -4.455 -3.979 1.00 97.75 130 LEU A N 1
ATOM 1054 C CA . LEU A 1 130 ? 16.411 -5.472 -2.941 1.00 97.75 130 LEU A CA 1
ATOM 1055 C C . LEU A 1 130 ? 16.277 -4.888 -1.520 1.00 97.75 130 LEU A C 1
ATOM 1057 O O . LEU A 1 130 ? 15.660 -5.490 -0.640 1.00 97.75 130 LEU A O 1
ATOM 1061 N N . ILE A 1 131 ? 16.817 -3.691 -1.286 1.00 96.00 131 ILE A N 1
ATOM 1062 C CA . ILE A 1 131 ? 16.697 -3.015 0.011 1.00 96.00 131 ILE A CA 1
ATOM 1063 C C . ILE A 1 131 ? 15.242 -2.610 0.271 1.00 96.00 131 ILE A C 1
ATOM 1065 O O . ILE A 1 131 ? 14.712 -2.876 1.351 1.00 96.00 131 ILE A O 1
ATOM 1069 N N . GLU A 1 132 ? 14.579 -1.984 -0.698 1.00 95.19 132 GLU A N 1
ATOM 1070 C CA . GLU A 1 132 ? 13.193 -1.531 -0.565 1.00 95.19 132 GLU A CA 1
ATOM 1071 C C . GLU A 1 132 ? 12.225 -2.696 -0.361 1.00 95.19 132 GLU A C 1
ATOM 1073 O O . GLU A 1 132 ? 11.354 -2.611 0.502 1.00 95.19 132 GLU A O 1
ATOM 1078 N N . THR A 1 133 ? 12.424 -3.816 -1.059 1.00 95.06 133 THR A N 1
ATOM 1079 C CA . THR A 1 133 ? 11.622 -5.035 -0.858 1.00 95.06 133 THR A CA 1
ATOM 1080 C C . THR A 1 133 ? 11.788 -5.605 0.551 1.00 95.06 133 THR A C 1
ATOM 1082 O O . THR A 1 133 ? 10.793 -5.968 1.180 1.00 95.06 133 THR A O 1
ATOM 1085 N N . SER A 1 134 ? 13.006 -5.612 1.107 1.00 94.75 134 SER A N 1
ATOM 1086 C CA . SER A 1 134 ? 13.230 -6.054 2.494 1.00 94.75 134 SER A CA 1
ATOM 1087 C C . SER A 1 134 ? 12.557 -5.138 3.529 1.00 94.75 134 SER A C 1
ATOM 1089 O O . SER A 1 134 ? 11.945 -5.618 4.487 1.00 94.75 134 SER A O 1
ATOM 1091 N N . LYS A 1 135 ? 12.600 -3.815 3.316 1.00 98.00 135 LYS A N 1
ATOM 1092 C CA . LYS A 1 135 ? 11.928 -2.830 4.178 1.00 98.00 135 LYS A CA 1
ATOM 1093 C C . LYS A 1 135 ? 10.411 -2.950 4.088 1.00 98.00 135 LYS A C 1
ATOM 1095 O O . LYS A 1 135 ? 9.748 -2.920 5.122 1.00 98.00 135 LYS A O 1
ATOM 1100 N N . LEU A 1 136 ? 9.880 -3.110 2.876 1.00 96.50 136 LEU A N 1
ATOM 1101 C CA . LEU A 1 136 ? 8.451 -3.283 2.636 1.00 96.50 136 LEU A CA 1
ATOM 1102 C C . LEU A 1 136 ? 7.926 -4.517 3.370 1.00 96.50 136 LEU A C 1
ATOM 1104 O O . LEU A 1 136 ? 6.939 -4.408 4.089 1.00 96.50 136 LEU A O 1
ATOM 1108 N N . LYS A 1 137 ? 8.650 -5.639 3.291 1.00 97.50 137 LYS A N 1
ATOM 1109 C CA . LYS A 1 137 ? 8.306 -6.864 4.020 1.00 97.50 137 LYS A CA 1
ATOM 1110 C C . LYS A 1 137 ? 8.277 -6.656 5.541 1.00 97.50 137 LYS A C 1
ATOM 1112 O O . LYS A 1 137 ? 7.346 -7.090 6.207 1.00 97.50 137 LYS A O 1
ATOM 1117 N N . SER A 1 138 ? 9.249 -5.928 6.099 1.00 96.88 138 SER A N 1
ATOM 1118 C CA . SER A 1 138 ? 9.251 -5.601 7.535 1.00 96.88 138 SER A CA 1
ATOM 1119 C C . SER A 1 138 ? 8.065 -4.717 7.948 1.00 96.88 138 SER A C 1
ATOM 1121 O O . SER A 1 138 ? 7.532 -4.863 9.049 1.00 96.88 138 SER A O 1
ATOM 1123 N N . VAL A 1 139 ? 7.649 -3.782 7.089 1.00 95.62 139 VAL A N 1
ATOM 1124 C CA . VAL A 1 139 ? 6.463 -2.946 7.335 1.00 95.62 139 VAL A CA 1
ATOM 1125 C C . VAL A 1 139 ? 5.181 -3.773 7.232 1.00 95.62 139 VAL A C 1
ATOM 1127 O O . VAL A 1 139 ? 4.303 -3.614 8.075 1.00 95.62 139 VAL A O 1
ATOM 1130 N N . GLU A 1 140 ? 5.094 -4.679 6.260 1.00 97.25 140 GLU A N 1
ATOM 1131 C CA . GLU A 1 140 ? 3.968 -5.600 6.083 1.00 97.25 140 GLU A CA 1
ATOM 1132 C C . GLU A 1 140 ? 3.752 -6.470 7.332 1.00 97.25 140 GLU A C 1
ATOM 1134 O O . GLU A 1 140 ? 2.650 -6.502 7.878 1.00 97.25 140 GLU A O 1
ATOM 1139 N N . GLU A 1 141 ? 4.820 -7.064 7.873 1.00 97.25 141 GLU A N 1
ATOM 1140 C CA . GLU A 1 141 ? 4.772 -7.836 9.125 1.00 97.25 141 GLU A CA 1
ATOM 1141 C C . GLU A 1 141 ? 4.270 -6.992 10.314 1.00 97.25 141 GLU A C 1
ATOM 1143 O O . GLU A 1 141 ? 3.441 -7.447 11.108 1.00 97.25 141 GLU A O 1
ATOM 1148 N N . LYS A 1 142 ? 4.720 -5.734 10.428 1.00 97.38 142 LYS A N 1
ATOM 1149 C CA . LYS A 1 142 ? 4.248 -4.806 11.472 1.00 97.38 142 LYS A CA 1
ATOM 1150 C C . LYS A 1 142 ? 2.777 -4.426 11.295 1.00 97.38 142 LYS A C 1
ATOM 1152 O O . LYS A 1 142 ? 2.071 -4.304 12.293 1.00 97.38 142 LYS A O 1
ATOM 1157 N N . CYS A 1 143 ? 2.308 -4.244 10.061 1.00 93.94 143 CYS A N 1
ATOM 1158 C CA . CYS A 1 143 ? 0.897 -3.975 9.777 1.00 93.94 143 CYS A CA 1
ATOM 1159 C C . CYS A 1 143 ? 0.009 -5.142 10.214 1.00 93.94 143 CYS A C 1
ATOM 1161 O O . CYS A 1 143 ? -0.961 -4.915 10.935 1.00 93.94 143 CYS A O 1
ATOM 1163 N N . VAL A 1 144 ? 0.391 -6.377 9.875 1.00 97.88 144 VAL A N 1
ATOM 1164 C CA . VAL A 1 144 ? -0.333 -7.584 10.306 1.00 97.88 144 VAL A CA 1
ATOM 1165 C C . VAL A 1 144 ? -0.381 -7.685 11.838 1.00 97.88 144 VAL A C 1
ATOM 1167 O O . VAL A 1 144 ? -1.427 -7.979 12.422 1.00 97.88 144 VAL A O 1
ATOM 1170 N N . MET A 1 145 ? 0.727 -7.384 12.524 1.00 97.25 145 MET A N 1
ATOM 1171 C CA . MET A 1 145 ? 0.762 -7.352 13.992 1.00 97.25 145 MET A CA 1
ATOM 1172 C C . MET A 1 145 ? -0.208 -6.309 14.578 1.00 97.25 145 MET A C 1
ATOM 1174 O O . MET A 1 145 ? -0.924 -6.590 15.538 1.00 97.25 145 MET A O 1
ATOM 1178 N N . VAL A 1 146 ? -0.254 -5.102 14.011 1.00 97.19 146 VAL A N 1
ATOM 1179 C CA . VAL A 1 146 ? -1.168 -4.048 14.477 1.00 97.19 146 VAL A CA 1
ATOM 1180 C C . VAL A 1 146 ? -2.628 -4.413 14.201 1.00 97.19 146 VAL A C 1
ATOM 1182 O O . VAL A 1 146 ? -3.477 -4.189 15.061 1.00 97.19 146 VAL A O 1
ATOM 1185 N N . GLU A 1 147 ? -2.937 -5.002 13.046 1.00 96.56 147 GLU A N 1
ATOM 1186 C CA . GLU A 1 147 ? -4.295 -5.454 12.719 1.00 96.56 147 GLU A CA 1
ATOM 1187 C C . GLU A 1 147 ? -4.795 -6.527 13.686 1.00 96.56 147 GLU A C 1
ATOM 1189 O O . GLU A 1 147 ? -5.900 -6.408 14.214 1.00 96.56 147 GLU A O 1
ATOM 1194 N N . THR A 1 148 ? -3.971 -7.536 13.969 1.00 97.25 148 THR A N 1
ATOM 1195 C CA . THR A 1 148 ? -4.323 -8.605 14.918 1.00 97.25 148 THR A CA 1
ATOM 1196 C C . THR A 1 148 ? -4.533 -8.071 16.336 1.00 97.25 148 THR A C 1
ATOM 1198 O O . THR A 1 148 ? -5.509 -8.433 16.996 1.00 97.25 148 THR A O 1
ATOM 1201 N N . SER A 1 149 ? -3.684 -7.143 16.787 1.00 97.88 149 SER A N 1
ATOM 1202 C CA . SER A 1 149 ? -3.860 -6.465 18.078 1.00 97.88 149 SER A CA 1
ATOM 1203 C C . SER A 1 149 ? -5.150 -5.634 18.127 1.00 97.88 149 SER A C 1
ATOM 1205 O O . SER A 1 149 ? -5.930 -5.750 19.073 1.00 97.88 149 SER A O 1
ATOM 1207 N N . ASN A 1 150 ? -5.441 -4.863 17.073 1.00 96.12 150 ASN A N 1
ATOM 1208 C CA . ASN A 1 150 ? -6.681 -4.090 16.972 1.00 96.12 150 ASN A CA 1
ATOM 1209 C C . ASN A 1 150 ? -7.928 -4.986 17.009 1.00 96.12 150 ASN A C 1
ATOM 1211 O O . ASN A 1 150 ? -8.910 -4.628 17.656 1.00 96.12 150 ASN A O 1
ATOM 1215 N N . GLN A 1 151 ? -7.900 -6.148 16.350 1.00 98.31 151 GLN A N 1
ATOM 1216 C CA . GLN A 1 151 ? -8.992 -7.127 16.415 1.00 98.31 151 GLN A CA 1
ATOM 1217 C C . GLN A 1 151 ? -9.187 -7.665 17.839 1.00 98.31 151 GLN A C 1
ATOM 1219 O O . GLN A 1 151 ? -10.319 -7.744 18.314 1.00 98.31 151 GLN A O 1
ATOM 1224 N N . SER A 1 152 ? -8.095 -7.977 18.545 1.00 98.00 152 SER A N 1
ATOM 1225 C CA . SER A 1 152 ? -8.156 -8.410 19.946 1.00 98.00 152 SER A CA 1
ATOM 1226 C C . SER A 1 152 ? -8.766 -7.338 20.851 1.00 98.00 152 SER A C 1
ATOM 1228 O O . SER A 1 152 ? -9.617 -7.651 21.682 1.00 98.00 152 SER A O 1
ATOM 1230 N N . LEU A 1 153 ? -8.368 -6.074 20.678 1.00 98.31 153 LEU A N 1
ATOM 1231 C CA . LEU A 1 153 ? -8.919 -4.955 21.446 1.00 98.31 153 LEU A CA 1
ATOM 1232 C C . LEU A 1 153 ? -10.410 -4.751 21.169 1.00 98.31 153 LEU A C 1
ATOM 1234 O O . LEU A 1 153 ? -11.172 -4.493 22.097 1.00 98.31 153 LEU A O 1
ATOM 1238 N N . TRP A 1 154 ? -10.847 -4.906 19.918 1.00 97.56 154 TRP A N 1
ATOM 1239 C CA . TRP A 1 154 ? -12.270 -4.854 19.575 1.00 97.56 154 TRP A CA 1
ATOM 1240 C C . TRP A 1 154 ? -13.085 -5.918 20.316 1.00 97.56 154 TRP A C 1
ATOM 1242 O O . TRP A 1 154 ? -14.127 -5.595 20.886 1.00 97.56 154 TRP A O 1
ATOM 1252 N N . LEU A 1 155 ? -12.584 -7.155 20.372 1.00 97.81 155 LEU A N 1
ATOM 1253 C CA . LEU A 1 155 ? -13.225 -8.239 21.123 1.00 97.81 155 LEU A CA 1
ATOM 1254 C C . LEU A 1 155 ? -13.260 -7.953 22.631 1.00 97.81 155 LEU A C 1
ATOM 1256 O O . LEU A 1 155 ? -14.238 -8.274 23.308 1.00 97.81 155 LEU A O 1
ATOM 1260 N N . GLU A 1 156 ? -12.211 -7.333 23.173 1.00 98.25 156 GLU A N 1
ATOM 1261 C CA . GLU A 1 156 ? -12.174 -6.929 24.579 1.00 98.25 156 GLU A CA 1
ATOM 1262 C C . GLU A 1 156 ? -13.196 -5.826 24.885 1.00 98.25 156 GLU A C 1
ATOM 1264 O O . GLU A 1 156 ? -13.928 -5.929 25.873 1.00 98.25 156 GLU A O 1
ATOM 1269 N N . VAL A 1 157 ? -13.317 -4.820 24.014 1.00 98.31 157 VAL A N 1
ATOM 1270 C CA . VAL A 1 157 ? -14.345 -3.772 24.120 1.00 98.31 157 VAL A CA 1
ATOM 1271 C C . VAL A 1 157 ? -15.742 -4.386 24.093 1.00 98.31 157 VAL A C 1
ATOM 1273 O O . VAL A 1 157 ? -16.559 -4.067 24.956 1.00 98.31 157 VAL A O 1
ATOM 1276 N N . GLU A 1 158 ? -16.015 -5.304 23.167 1.00 98.25 158 GLU A N 1
ATOM 1277 C CA . GLU A 1 158 ? -17.306 -5.995 23.091 1.00 98.25 158 GLU A CA 1
ATOM 1278 C C . GLU A 1 158 ? -17.597 -6.788 24.379 1.00 98.25 158 GLU A C 1
ATOM 1280 O O . GLU A 1 158 ? -18.682 -6.679 24.957 1.00 98.25 158 GLU A O 1
ATOM 1285 N N . ASN A 1 159 ? -16.602 -7.502 24.916 1.00 97.88 159 ASN A N 1
ATOM 1286 C CA . ASN A 1 159 ? -16.729 -8.207 26.194 1.00 97.88 159 ASN A CA 1
ATOM 1287 C C . ASN A 1 159 ? -17.059 -7.247 27.349 1.00 97.88 159 ASN A C 1
ATOM 1289 O O . ASN A 1 159 ? -17.967 -7.518 28.141 1.00 97.88 159 ASN A O 1
ATOM 1293 N N . LEU A 1 160 ? -16.356 -6.118 27.441 1.00 98.31 160 LEU A N 1
ATOM 1294 C CA . LEU A 1 160 ? -16.595 -5.112 28.475 1.00 98.31 160 LEU A CA 1
ATOM 1295 C C . LEU A 1 160 ? -17.987 -4.488 28.349 1.00 98.31 160 LEU A C 1
ATOM 1297 O O . LEU A 1 160 ? -18.679 -4.374 29.359 1.00 98.31 160 LEU A O 1
ATOM 1301 N N . VAL A 1 161 ? -18.439 -4.178 27.133 1.00 98.50 161 VAL A N 1
ATOM 1302 C CA . VAL A 1 161 ? -19.799 -3.678 26.877 1.00 98.50 161 VAL A CA 1
ATOM 1303 C C . VAL A 1 161 ? -20.847 -4.675 27.375 1.00 98.50 161 VAL A C 1
ATOM 1305 O O . VAL A 1 161 ? -21.765 -4.288 28.099 1.00 98.50 161 VAL A O 1
ATOM 1308 N N . THR A 1 162 ? -20.684 -5.973 27.089 1.00 97.81 162 THR A N 1
ATOM 1309 C CA . THR A 1 162 ? -21.626 -6.989 27.599 1.00 97.81 162 THR A CA 1
ATOM 1310 C C . THR A 1 162 ? -21.603 -7.112 29.126 1.00 97.81 162 THR A C 1
ATOM 1312 O O . THR A 1 162 ? -22.642 -7.361 29.739 1.00 97.81 162 THR A O 1
ATOM 1315 N N . LYS A 1 163 ? -20.439 -6.929 29.768 1.00 98.44 163 LYS A N 1
ATOM 1316 C CA . LYS A 1 163 ? -20.325 -6.917 31.236 1.00 98.44 163 LYS A CA 1
ATOM 1317 C C . LYS A 1 163 ? -21.004 -5.698 31.850 1.00 98.44 163 LYS A C 1
ATOM 1319 O O . LYS A 1 163 ? -21.673 -5.861 32.867 1.00 98.44 163 LYS A O 1
ATOM 1324 N N . ILE A 1 164 ? -20.846 -4.521 31.246 1.00 98.00 164 ILE A N 1
ATOM 1325 C CA . ILE A 1 164 ? -21.503 -3.285 31.688 1.00 98.00 164 ILE A CA 1
ATOM 1326 C C . ILE A 1 164 ? -23.020 -3.455 31.603 1.00 98.00 164 ILE A C 1
ATOM 1328 O O . ILE A 1 164 ? -23.685 -3.313 32.620 1.00 98.00 164 ILE A O 1
ATOM 1332 N N . ALA A 1 165 ? -23.547 -3.926 30.470 1.00 98.25 165 ALA A N 1
ATOM 1333 C CA . ALA A 1 165 ? -24.984 -4.161 30.310 1.00 98.25 165 ALA A CA 1
ATOM 1334 C C . ALA A 1 165 ? -25.560 -5.110 31.382 1.00 98.25 165 ALA A C 1
ATOM 1336 O O . ALA A 1 165 ? -26.622 -4.856 31.945 1.00 98.25 165 ALA A O 1
ATOM 1337 N N . LYS A 1 166 ? -24.833 -6.184 31.728 1.00 98.00 166 LYS A N 1
ATOM 1338 C CA . LYS A 1 166 ? -25.229 -7.093 32.820 1.00 98.00 166 LYS A CA 1
ATOM 1339 C C . LYS A 1 166 ? -25.224 -6.414 34.190 1.00 98.00 166 LYS A C 1
ATOM 1341 O O . LYS A 1 166 ? -26.053 -6.745 35.032 1.00 98.00 166 LYS A O 1
ATOM 1346 N N . LYS A 1 167 ? -24.271 -5.516 34.444 1.00 98.00 167 LYS A N 1
ATOM 1347 C CA . LYS A 1 167 ? -24.190 -4.767 35.704 1.00 98.00 167 LYS A CA 1
ATOM 1348 C C . LYS A 1 167 ? -25.289 -3.716 35.805 1.00 98.00 167 LYS A C 1
ATOM 1350 O O . LYS A 1 167 ? -25.879 -3.600 36.872 1.00 98.00 167 LYS A O 1
ATOM 1355 N N . ASP A 1 168 ? -25.601 -3.035 34.710 1.00 97.88 168 ASP A N 1
ATOM 1356 C CA . ASP A 1 168 ? -26.697 -2.067 34.645 1.00 97.88 168 ASP A CA 1
ATOM 1357 C C . ASP A 1 168 ? -28.048 -2.749 34.900 1.00 97.88 168 ASP A C 1
ATOM 1359 O O . ASP A 1 168 ? -28.841 -2.254 35.695 1.00 97.88 168 ASP A O 1
ATOM 1363 N N . GLN A 1 169 ? -28.264 -3.940 34.327 1.00 97.94 169 GLN A N 1
ATOM 1364 C CA . GLN A 1 169 ? -29.432 -4.782 34.616 1.00 97.94 169 GLN A CA 1
ATOM 1365 C C . GLN A 1 169 ? -29.540 -5.119 36.116 1.00 97.94 169 GLN A C 1
ATOM 1367 O O . GLN A 1 169 ? -30.590 -4.931 36.719 1.00 97.94 169 GLN A O 1
ATOM 1372 N N . GLN A 1 170 ? -28.449 -5.579 36.740 1.00 98.00 170 GLN A N 1
ATOM 1373 C CA . GLN A 1 170 ? -28.442 -5.919 38.171 1.00 98.00 170 GLN A CA 1
ATOM 1374 C C . GLN A 1 170 ? -28.687 -4.704 39.070 1.00 98.00 170 GLN A C 1
ATOM 1376 O O . GLN A 1 170 ? -29.347 -4.818 40.101 1.00 98.00 170 GLN A O 1
ATOM 1381 N N . LEU A 1 171 ? -28.123 -3.548 38.711 1.00 97.62 171 LEU A N 1
ATOM 1382 C CA . LEU A 1 171 ? -28.356 -2.300 39.435 1.00 97.62 171 LEU A CA 1
ATOM 1383 C C . LEU A 1 171 ? -29.817 -1.869 39.332 1.00 97.62 171 LEU A C 1
ATOM 1385 O O . LEU A 1 171 ? -30.374 -1.425 40.331 1.00 97.62 171 LEU A O 1
ATOM 1389 N N . PHE A 1 172 ? -30.429 -2.039 38.160 1.00 97.19 172 PHE A N 1
ATOM 1390 C CA . PHE A 1 172 ? -31.844 -1.763 37.955 1.00 97.19 172 PHE A CA 1
ATOM 1391 C C . PHE A 1 172 ? -32.728 -2.647 38.848 1.00 97.19 172 PHE A C 1
ATOM 1393 O O . PHE A 1 172 ? -33.531 -2.118 39.609 1.00 97.19 172 PHE A O 1
ATOM 1400 N N . GLU A 1 173 ? -32.506 -3.967 38.849 1.00 97.44 173 GLU A N 1
ATOM 1401 C CA . GLU A 1 173 ? -33.242 -4.914 39.708 1.00 97.44 173 GLU A CA 1
ATOM 1402 C C . GLU A 1 173 ? -33.097 -4.567 41.202 1.00 97.44 173 GLU A C 1
ATOM 1404 O O . GLU A 1 173 ? -34.071 -4.555 41.951 1.00 97.44 173 GLU A O 1
ATOM 1409 N N . LYS A 1 174 ? -31.883 -4.217 41.648 1.00 97.12 174 LYS A N 1
ATOM 1410 C CA . LYS A 1 174 ? -31.637 -3.807 43.041 1.00 97.12 174 LYS A CA 1
ATOM 1411 C C . LYS A 1 174 ? -32.302 -2.483 43.403 1.00 97.12 174 LYS A C 1
ATOM 1413 O O . LYS A 1 174 ? -32.669 -2.292 44.560 1.00 97.12 174 LYS A O 1
ATOM 1418 N N . HIS A 1 175 ? -32.409 -1.563 42.451 1.00 96.81 175 HIS A N 1
ATOM 1419 C CA . HIS A 1 175 ? -33.088 -0.295 42.671 1.00 96.81 175 HIS A CA 1
ATOM 1420 C C . HIS A 1 175 ? -34.590 -0.509 42.872 1.00 96.81 175 HIS A C 1
ATOM 1422 O O . HIS A 1 175 ? -35.138 0.020 43.834 1.00 96.81 175 HIS A O 1
ATOM 1428 N N . GLU A 1 176 ? -35.205 -1.356 42.045 1.00 96.50 176 GLU A N 1
ATOM 1429 C CA . GLU A 1 176 ? -36.618 -1.734 42.160 1.00 96.50 176 GLU A CA 1
ATOM 1430 C C . GLU A 1 176 ? -36.912 -2.413 43.511 1.00 96.50 176 GLU A C 1
ATOM 1432 O O . GLU A 1 176 ? -37.842 -2.022 44.213 1.00 96.50 176 GLU A O 1
ATOM 1437 N N . GLU A 1 177 ? -36.060 -3.355 43.945 1.00 96.69 177 GLU A N 1
ATOM 1438 C CA . GLU A 1 177 ? -36.184 -3.997 45.266 1.00 96.69 177 GLU A CA 1
ATOM 1439 C C . GLU A 1 177 ? -36.157 -2.984 46.428 1.00 96.69 177 GLU A C 1
ATOM 1441 O O . GLU A 1 177 ? -36.920 -3.121 47.390 1.00 96.69 177 GLU A O 1
ATOM 1446 N N . LEU A 1 178 ? -35.278 -1.977 46.351 1.00 95.56 178 LEU A N 1
ATOM 1447 C CA . LEU A 1 178 ? -35.143 -0.937 47.376 1.00 95.56 178 LEU A CA 1
ATOM 1448 C C . LEU A 1 178 ? -36.339 0.020 47.398 1.00 95.56 178 LEU A C 1
ATOM 1450 O O . LEU A 1 178 ? -36.771 0.407 48.485 1.00 95.56 178 LEU A O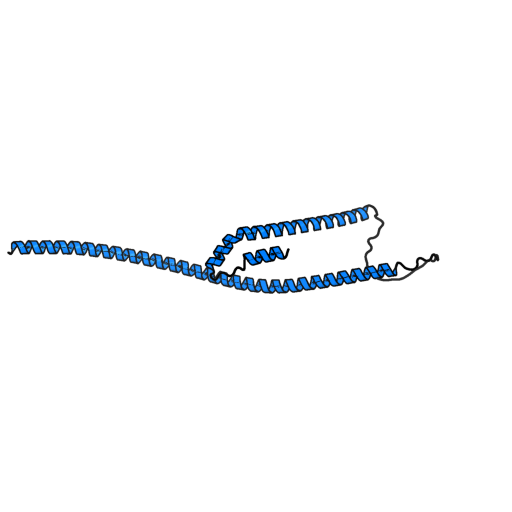 1
ATOM 1454 N N . GLU A 1 179 ? -36.872 0.400 46.235 1.00 95.94 179 GLU A N 1
ATOM 1455 C CA . GLU A 1 179 ? -38.082 1.228 46.143 1.00 95.94 179 GLU A CA 1
ATOM 1456 C C . GLU A 1 179 ? -39.287 0.509 46.767 1.00 95.94 179 GLU A C 1
ATOM 1458 O O . GLU A 1 179 ? -40.009 1.088 47.586 1.00 95.94 179 GLU A O 1
ATOM 1463 N N . ASP A 1 180 ? -39.446 -0.780 46.466 1.00 95.38 180 ASP A N 1
ATOM 1464 C CA . ASP A 1 180 ? -40.471 -1.640 47.061 1.00 95.38 180 ASP A CA 1
ATOM 1465 C C . ASP A 1 180 ? -40.342 -1.715 48.590 1.00 95.38 180 ASP A C 1
ATOM 1467 O O . ASP A 1 180 ? -41.330 -1.662 49.331 1.00 95.38 180 ASP A O 1
ATOM 1471 N N . GLU A 1 181 ? -39.114 -1.840 49.091 1.00 95.12 181 GLU A N 1
ATOM 1472 C CA . GLU A 1 181 ? -38.840 -1.906 50.524 1.00 95.12 181 GLU A CA 1
ATOM 1473 C C . GLU A 1 181 ? -39.087 -0.562 51.229 1.00 95.12 181 GLU A C 1
ATOM 1475 O O . GLU A 1 181 ? -39.645 -0.542 52.330 1.00 95.12 181 GLU A O 1
ATOM 1480 N N . GLN A 1 182 ? -38.774 0.560 50.574 1.00 95.25 182 GLN A N 1
ATOM 1481 C CA . GLN A 1 182 ? -39.109 1.905 51.052 1.00 95.25 182 GLN A CA 1
ATOM 1482 C C . GLN A 1 182 ? -40.624 2.120 51.139 1.00 95.25 182 GLN A C 1
ATOM 1484 O O . GLN A 1 182 ? -41.110 2.626 52.153 1.00 95.25 182 GLN A O 1
ATOM 1489 N N . LEU A 1 183 ? -41.383 1.686 50.128 1.00 95.00 183 LEU A N 1
ATOM 1490 C CA . LEU A 1 183 ? -42.850 1.711 50.151 1.00 95.00 183 LEU A CA 1
ATOM 1491 C C . LEU A 1 183 ? -43.408 0.906 51.331 1.00 95.00 183 LEU A C 1
ATOM 1493 O O . LEU A 1 183 ? -44.270 1.403 52.064 1.00 95.00 183 LEU A O 1
ATOM 1497 N N . ARG A 1 184 ? -42.879 -0.303 51.566 1.00 95.56 184 ARG A N 1
ATOM 1498 C CA . ARG A 1 184 ? -43.254 -1.124 52.730 1.00 95.56 184 ARG A CA 1
ATOM 1499 C C . ARG A 1 184 ? -42.936 -0.422 54.051 1.00 95.56 184 ARG A C 1
ATOM 1501 O O . ARG A 1 184 ? -43.770 -0.443 54.955 1.00 95.56 184 ARG A O 1
ATOM 1508 N N . PHE A 1 185 ? -41.771 0.214 54.165 1.00 95.25 185 PHE A N 1
ATOM 1509 C CA . PHE A 1 185 ? -41.375 0.936 55.375 1.00 95.25 185 PHE A CA 1
ATOM 1510 C C . PHE A 1 185 ? -42.330 2.095 55.692 1.00 95.25 185 PHE A C 1
ATOM 1512 O O . PHE A 1 185 ? -42.843 2.169 56.808 1.00 95.25 185 PHE A O 1
ATOM 1519 N N . VAL A 1 186 ? -42.642 2.937 54.699 1.00 95.94 186 VAL A N 1
ATOM 1520 C CA . VAL A 1 186 ? -43.597 4.052 54.848 1.00 95.94 186 VAL A CA 1
ATOM 1521 C C . VAL A 1 186 ? -44.972 3.543 55.290 1.00 95.94 186 VAL A C 1
ATOM 1523 O O . VAL A 1 186 ? -45.624 4.143 56.146 1.00 95.94 186 VAL A O 1
ATOM 1526 N N . GLN A 1 187 ? -45.413 2.409 54.742 1.00 95.88 187 GLN A N 1
ATOM 1527 C CA . GLN A 1 187 ? -46.696 1.812 55.102 1.00 95.88 187 GLN A CA 1
ATOM 1528 C C . GLN A 1 187 ? -46.714 1.303 56.553 1.00 95.88 187 GLN A C 1
ATOM 1530 O O . GLN A 1 187 ? -47.686 1.537 57.272 1.00 95.88 187 GLN A O 1
ATOM 1535 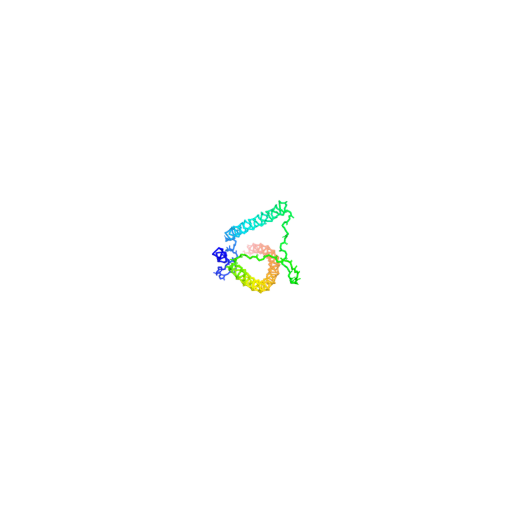N N . VAL A 1 188 ? -45.636 0.654 57.008 1.00 96.00 188 VAL A N 1
ATOM 1536 C CA . VAL A 1 188 ? -45.482 0.209 58.405 1.00 96.00 188 VAL A CA 1
ATOM 1537 C C . VAL A 1 188 ? -45.437 1.399 59.365 1.00 96.00 188 VAL A C 1
ATOM 1539 O O . VAL A 1 188 ? -46.099 1.368 60.403 1.00 96.00 188 VAL A O 1
ATOM 1542 N N . GLU A 1 189 ? -44.710 2.461 59.020 1.00 95.06 189 GLU A N 1
ATOM 1543 C CA . GLU A 1 189 ? -44.622 3.676 59.835 1.00 95.06 189 GLU A CA 1
ATOM 1544 C C . GLU A 1 189 ? -45.996 4.343 60.017 1.00 95.06 189 GLU A C 1
ATOM 1546 O O . GLU A 1 189 ? -46.382 4.670 61.143 1.00 95.06 189 GLU A O 1
ATOM 1551 N N . ALA A 1 190 ? -46.789 4.441 58.944 1.00 94.81 190 ALA A N 1
ATOM 1552 C CA . ALA A 1 190 ? -48.156 4.960 59.004 1.00 94.81 190 ALA A CA 1
ATOM 1553 C C . ALA A 1 190 ? -49.078 4.111 59.906 1.00 94.81 190 ALA A C 1
ATOM 1555 O O . ALA A 1 190 ? -49.910 4.652 60.648 1.00 94.81 190 ALA A O 1
ATOM 1556 N N . ILE A 1 191 ? -48.925 2.781 59.881 1.00 94.38 191 ILE A N 1
ATOM 1557 C CA . ILE A 1 191 ? -49.666 1.861 60.763 1.00 94.38 191 ILE A CA 1
ATOM 1558 C C . ILE A 1 191 ? -49.260 2.070 62.229 1.00 94.38 191 ILE A C 1
ATOM 1560 O O . ILE A 1 191 ? -50.116 2.132 63.112 1.00 94.38 191 ILE A O 1
ATOM 1564 N N . LEU A 1 192 ? -47.965 2.219 62.511 1.00 93.94 192 LEU A N 1
ATOM 1565 C CA . LEU A 1 192 ? -47.487 2.467 63.873 1.00 93.94 192 LEU A CA 1
ATOM 1566 C C . LEU A 1 192 ? -47.991 3.809 64.420 1.00 93.94 192 LEU A C 1
ATOM 1568 O O . LEU A 1 192 ? -48.466 3.860 65.556 1.00 93.94 192 LEU A O 1
ATOM 1572 N N . GLN A 1 193 ? -47.968 4.872 63.611 1.00 93.69 193 GLN A N 1
ATOM 1573 C CA . GLN A 1 193 ? -48.511 6.181 63.997 1.00 93.69 193 GLN A CA 1
ATOM 1574 C C . GLN A 1 193 ? -50.016 6.133 64.273 1.00 93.69 193 GLN A C 1
ATOM 1576 O O . GLN A 1 193 ? -50.482 6.716 65.252 1.00 93.69 193 GLN A O 1
ATOM 1581 N N . THR A 1 194 ? -50.790 5.421 63.449 1.00 92.69 194 THR A N 1
ATOM 1582 C CA . THR A 1 194 ? -52.230 5.254 63.704 1.00 92.69 194 THR A CA 1
ATOM 1583 C C . THR A 1 194 ? -52.488 4.498 65.002 1.00 92.69 194 THR A C 1
ATOM 1585 O O . THR A 1 194 ? -53.296 4.963 65.803 1.00 92.69 194 THR A O 1
ATOM 1588 N N . LEU A 1 195 ? -51.771 3.401 65.267 1.00 93.00 195 LEU A N 1
ATOM 1589 C CA . LEU A 1 195 ? -51.880 2.666 66.534 1.00 93.00 195 LEU A CA 1
ATOM 1590 C C . LEU A 1 195 ? -51.523 3.534 67.750 1.00 93.00 195 LEU A C 1
ATOM 1592 O O . LEU A 1 195 ? -52.223 3.487 68.759 1.00 93.00 195 LEU A O 1
ATOM 1596 N N . GLN A 1 196 ? -50.481 4.362 67.655 1.00 91.12 196 GLN A N 1
ATOM 1597 C CA . GLN A 1 196 ? -50.079 5.267 68.735 1.00 91.12 196 GLN A CA 1
ATOM 1598 C C . GLN A 1 196 ? -51.172 6.295 69.078 1.00 91.12 196 GLN A C 1
ATOM 1600 O O . GLN A 1 196 ? -51.400 6.577 70.255 1.00 91.12 196 GLN A O 1
ATOM 1605 N N . ASN A 1 197 ? -51.893 6.794 68.069 1.00 87.31 197 ASN A N 1
ATOM 1606 C CA . ASN A 1 197 ? -52.998 7.738 68.254 1.00 87.31 197 ASN A CA 1
ATOM 1607 C C . ASN A 1 197 ? -54.236 7.115 68.923 1.00 87.31 197 ASN A C 1
ATOM 1609 O O . ASN A 1 197 ? -55.019 7.844 69.519 1.00 87.31 197 ASN A O 1
ATOM 1613 N N . PHE A 1 198 ? -54.427 5.793 68.845 1.00 79.38 198 PHE A N 1
ATOM 1614 C CA . PHE A 1 198 ? -55.504 5.097 69.569 1.00 79.38 198 PHE A CA 1
ATOM 1615 C C . PHE A 1 198 ? -55.161 4.803 71.038 1.00 79.38 198 PHE A C 1
ATOM 1617 O O . PHE A 1 198 ? -56.056 4.486 71.820 1.00 79.38 198 PHE A O 1
ATOM 1624 N N . HIS A 1 199 ? -53.878 4.867 71.406 1.00 69.88 199 HIS A N 1
ATOM 1625 C CA . HIS A 1 199 ? -53.379 4.558 72.749 1.00 69.88 199 HIS A CA 1
ATOM 1626 C C . HIS A 1 199 ? -53.026 5.798 73.593 1.00 69.88 199 HIS A C 1
ATOM 1628 O O . HIS A 1 199 ? -52.619 5.631 74.745 1.00 69.88 199 HIS A O 1
ATOM 1634 N N . SER A 1 200 ? -53.180 7.009 73.044 1.00 56.06 200 SER A N 1
ATOM 1635 C CA . SER A 1 200 ? -53.112 8.291 73.776 1.00 56.06 200 SER A CA 1
ATOM 1636 C C . SER A 1 200 ? -54.510 8.806 74.096 1.00 56.06 200 SER A C 1
ATOM 1638 O O . SER A 1 200 ? -54.661 9.435 75.165 1.00 56.06 200 SER A O 1
#

Radius of gyration: 44.47 Å; chains: 1; bounding box: 102×33×137 Å

Secondary structure (DSSP, 8-state):
-HHHHHHHHHHH----SSHHHHHHHHHHHHHHHHHHHHHHHHHHHHHHHHHHHHHHHHHHHHHHHHHH-TT-----------------------SSHHHHHHHHHHHHHHHHHHHHHHHHHHHHHHHHHHHHHHHHHHHHHHHHHHHHHHHHHHHHHHHHHHHHHHHHHHHHHHHHHHHHHHHHHHHHHHHHHHHHHH--